Protein AF-A0A6G0VHL1-F1 (afdb_monomer_lite)

InterPro domains:
  IPR008906 HAT, C-terminal dimerisation domain [PF05699] (102-180)
  IPR012337 Ribonuclease H-like superfamily [SSF53098] (103-185)

Sequence (246 aa):
NCDYGLDYNRVLKTLNIEPNAIKTLEFKAFSFIKALLYELDKRLPDNLEFFQKLQLFSPKQCLNQLHPSFIELPFIDQFLNKSMFGTIETQWEKLTTVKFTSYLSEDELSDSLKFWSKLYSFKDSGGTYIFTELSEFVLKLLCLPSSNAIVERVFSILNGVKTRSRNKINLVMLENLLRIRCHFNSLKKCCTSFVPTKSMYTKFNSTIMYKSSETVTSKSNNLACINDDDDYDDLLNVLNEVSFSL

Structure (mmCIF, N/CA/C/O backbone):
data_AF-A0A6G0VHL1-F1
#
_entry.id   AF-A0A6G0VHL1-F1
#
loop_
_atom_site.group_PDB
_atom_site.id
_atom_site.type_symbol
_atom_site.label_atom_id
_atom_site.label_alt_id
_atom_site.label_comp_id
_atom_site.label_asym_id
_atom_site.label_entity_id
_atom_site.label_seq_id
_atom_site.pdbx_PDB_ins_code
_atom_site.Cartn_x
_atom_site.Cartn_y
_atom_site.Cartn_z
_atom_site.occupancy
_atom_site.B_iso_or_equiv
_atom_site.auth_seq_id
_atom_site.auth_comp_id
_atom_site.auth_asym_id
_atom_site.auth_atom_id
_atom_site.pdbx_PDB_model_num
ATOM 1 N N . ASN A 1 1 ? 33.408 14.267 -8.575 1.00 53.06 1 ASN A N 1
ATOM 2 C CA . ASN A 1 1 ? 33.665 12.813 -8.577 1.00 53.06 1 ASN A CA 1
ATOM 3 C C . ASN A 1 1 ? 32.423 12.094 -8.113 1.00 53.06 1 ASN A C 1
ATOM 5 O O . ASN A 1 1 ? 32.015 12.316 -6.982 1.00 53.06 1 ASN A O 1
ATOM 9 N N . CYS A 1 2 ? 31.807 11.307 -8.993 1.00 63.03 2 CYS A N 1
ATOM 10 C CA . CYS A 1 2 ? 30.754 10.374 -8.605 1.00 63.03 2 CYS A CA 1
ATOM 11 C C . CYS A 1 2 ? 31.435 9.099 -8.093 1.00 63.03 2 CYS A C 1
ATOM 13 O O . CYS A 1 2 ? 32.361 8.617 -8.743 1.00 63.03 2 CYS A O 1
ATOM 15 N N . ASP A 1 3 ? 31.036 8.598 -6.926 1.00 73.62 3 ASP A N 1
ATOM 16 C CA . ASP A 1 3 ? 31.520 7.311 -6.427 1.00 73.62 3 ASP A CA 1
ATOM 17 C C . ASP A 1 3 ? 30.636 6.197 -7.001 1.00 73.62 3 ASP A C 1
ATOM 19 O O . ASP A 1 3 ? 29.457 6.092 -6.669 1.00 73.62 3 ASP A O 1
ATOM 23 N N . TYR A 1 4 ? 31.202 5.386 -7.895 1.00 74.31 4 TYR A N 1
ATOM 24 C CA . TYR A 1 4 ? 30.521 4.246 -8.516 1.00 74.31 4 TYR A CA 1
ATOM 25 C C . TYR A 1 4 ? 30.534 2.986 -7.627 1.00 74.31 4 TYR A C 1
ATOM 27 O O . TYR A 1 4 ? 30.003 1.944 -8.016 1.00 74.31 4 TYR A O 1
ATOM 35 N N . GLY A 1 5 ? 31.122 3.068 -6.428 1.00 77.94 5 GLY A N 1
ATOM 36 C CA . GLY A 1 5 ? 31.115 2.017 -5.419 1.00 77.94 5 GLY A CA 1
ATOM 37 C C . GLY A 1 5 ? 32.309 1.060 -5.487 1.00 77.94 5 GLY A C 1
ATOM 38 O O . GLY A 1 5 ? 33.044 0.956 -6.473 1.00 77.94 5 GLY A O 1
ATOM 39 N N . LEU A 1 6 ? 32.512 0.325 -4.393 1.00 74.69 6 LEU A N 1
ATOM 40 C CA . LEU A 1 6 ? 33.659 -0.573 -4.215 1.00 74.69 6 LEU A CA 1
ATOM 41 C C . LEU A 1 6 ? 33.634 -1.773 -5.175 1.00 74.69 6 LEU A C 1
ATOM 43 O O . LEU A 1 6 ? 34.681 -2.175 -5.685 1.00 74.69 6 LEU A O 1
ATOM 47 N N . ASP A 1 7 ? 32.449 -2.318 -5.457 1.00 79.38 7 ASP A N 1
ATOM 48 C CA . ASP A 1 7 ? 32.289 -3.463 -6.358 1.00 79.38 7 ASP A CA 1
ATOM 49 C C . ASP A 1 7 ? 32.602 -3.115 -7.812 1.00 79.38 7 ASP A C 1
ATOM 51 O O . ASP A 1 7 ? 33.298 -3.881 -8.481 1.00 79.38 7 ASP A O 1
ATOM 55 N N . TYR A 1 8 ? 32.174 -1.937 -8.273 1.00 80.44 8 TYR A N 1
ATOM 56 C CA . TYR A 1 8 ? 32.523 -1.419 -9.594 1.00 80.44 8 TYR A CA 1
ATOM 57 C C . TYR A 1 8 ? 34.042 -1.342 -9.751 1.00 80.44 8 TYR A C 1
ATOM 59 O O . TYR A 1 8 ? 34.610 -1.977 -10.637 1.00 80.44 8 TYR A O 1
ATOM 67 N N . ASN A 1 9 ? 34.715 -0.672 -8.810 1.00 78.06 9 ASN A N 1
ATOM 68 C CA . ASN A 1 9 ? 36.169 -0.518 -8.811 1.00 78.06 9 ASN A CA 1
ATOM 69 C C . ASN A 1 9 ? 36.923 -1.862 -8.745 1.00 78.06 9 ASN A C 1
ATOM 71 O O . ASN A 1 9 ? 38.004 -1.998 -9.320 1.00 78.06 9 ASN A O 1
ATOM 75 N N . ARG A 1 10 ? 36.370 -2.871 -8.060 1.00 77.31 10 ARG A N 1
ATOM 76 C CA . ARG A 1 10 ? 36.944 -4.225 -7.980 1.00 77.31 10 ARG A CA 1
ATOM 77 C C . ARG A 1 10 ? 36.846 -4.972 -9.312 1.00 77.31 10 ARG A C 1
ATOM 79 O O . ARG A 1 10 ? 37.833 -5.556 -9.761 1.00 77.31 10 ARG A O 1
ATOM 86 N N . VAL A 1 11 ? 35.682 -4.934 -9.958 1.00 80.00 11 VAL A N 1
ATOM 87 C CA . VAL A 1 11 ? 35.452 -5.583 -11.261 1.00 80.00 11 VAL A CA 1
ATOM 88 C C . VAL A 1 11 ? 36.288 -4.917 -12.356 1.00 80.00 11 VAL A C 1
ATOM 90 O O . VAL A 1 11 ? 36.891 -5.607 -13.176 1.00 80.00 11 VAL A O 1
ATOM 93 N N . LEU A 1 12 ? 36.427 -3.593 -12.306 1.00 76.88 12 LEU A N 1
ATOM 94 C CA . LEU A 1 12 ? 37.220 -2.809 -13.254 1.00 76.88 12 LEU A CA 1
ATOM 95 C C . LEU A 1 12 ? 38.720 -3.115 -13.188 1.00 76.88 12 LEU A C 1
ATOM 97 O O . LEU A 1 12 ? 39.390 -3.124 -14.208 1.00 76.88 12 LEU A O 1
ATOM 101 N N . LYS A 1 13 ? 39.246 -3.439 -11.999 1.00 75.06 13 LYS A N 1
ATOM 102 C CA . LYS A 1 13 ? 40.629 -3.926 -11.835 1.00 75.06 13 LYS A CA 1
ATOM 103 C C . LYS A 1 13 ? 40.836 -5.347 -12.360 1.00 75.06 13 LYS A C 1
ATOM 105 O O . LYS A 1 13 ? 41.967 -5.737 -12.626 1.00 75.06 13 LYS A O 1
ATOM 110 N N . THR A 1 14 ? 39.762 -6.127 -12.457 1.00 79.38 14 THR A N 1
ATOM 111 C CA . THR A 1 14 ? 39.804 -7.527 -12.908 1.00 79.38 14 THR A CA 1
ATOM 112 C C . THR A 1 14 ? 39.669 -7.624 -14.431 1.00 79.38 14 THR A C 1
ATOM 114 O O . THR A 1 14 ? 40.201 -8.544 -15.049 1.00 79.38 14 THR A O 1
ATOM 117 N N . LEU A 1 15 ? 38.972 -6.668 -15.046 1.00 76.56 15 LEU A N 1
ATOM 118 C CA . LEU A 1 15 ? 38.779 -6.579 -16.488 1.00 76.56 15 LEU A CA 1
ATOM 119 C C . LEU A 1 15 ? 39.796 -5.593 -17.076 1.00 76.56 15 LEU A C 1
ATOM 121 O O . LEU A 1 15 ? 39.759 -4.406 -16.780 1.00 76.56 15 LEU A O 1
ATOM 125 N N . ASN A 1 16 ? 40.699 -6.068 -17.934 1.00 70.88 16 ASN A N 1
ATOM 126 C CA . ASN A 1 16 ? 41.724 -5.230 -18.565 1.00 70.88 16 ASN A CA 1
ATOM 127 C C . ASN A 1 16 ? 41.122 -4.401 -19.722 1.00 70.88 16 ASN A C 1
ATOM 129 O O . ASN A 1 16 ? 41.334 -4.704 -20.896 1.00 70.88 16 ASN A O 1
ATOM 133 N N . ILE A 1 17 ? 40.281 -3.421 -19.382 1.00 76.69 17 ILE A N 1
ATOM 134 C CA . ILE A 1 17 ? 39.511 -2.599 -20.327 1.00 76.69 17 ILE A CA 1
ATOM 135 C C . ILE A 1 17 ? 40.307 -1.345 -20.702 1.00 76.69 17 ILE A C 1
ATOM 137 O O . ILE A 1 17 ? 40.991 -0.745 -19.875 1.00 76.69 17 ILE A O 1
ATOM 141 N N . GLU A 1 18 ? 40.188 -0.925 -21.959 1.00 81.00 18 GLU A N 1
ATOM 142 C CA . GLU A 1 18 ? 40.822 0.289 -22.461 1.00 81.00 18 GLU A CA 1
ATOM 143 C C . GLU A 1 18 ? 40.324 1.555 -21.717 1.00 81.00 18 GLU A C 1
ATOM 145 O O . GLU A 1 18 ? 39.113 1.715 -21.512 1.00 81.00 18 GLU A O 1
ATOM 150 N N . PRO A 1 19 ? 41.208 2.511 -21.358 1.00 77.00 19 PRO A N 1
ATOM 151 C CA . PRO A 1 19 ? 40.848 3.693 -20.563 1.00 77.00 19 PRO A CA 1
ATOM 152 C C . PRO A 1 19 ? 39.713 4.545 -21.146 1.00 77.00 19 PRO A C 1
ATOM 154 O O . PRO A 1 19 ? 38.951 5.166 -20.406 1.00 77.00 19 PRO A O 1
ATOM 157 N N . ASN A 1 20 ? 39.584 4.582 -22.474 1.00 78.81 20 ASN A N 1
ATOM 158 C CA . ASN A 1 20 ? 38.542 5.354 -23.148 1.00 78.81 20 ASN A CA 1
ATOM 159 C C . ASN A 1 20 ? 37.155 4.693 -23.029 1.00 78.81 20 ASN A C 1
ATOM 161 O O . ASN A 1 20 ? 36.138 5.365 -22.831 1.00 78.81 20 ASN A O 1
ATOM 165 N N . ALA A 1 21 ? 37.115 3.359 -23.071 1.00 79.56 21 ALA A N 1
ATOM 166 C CA . ALA A 1 21 ? 35.892 2.596 -22.850 1.00 79.56 21 ALA A CA 1
ATOM 167 C C . ALA A 1 21 ? 35.411 2.720 -21.395 1.00 79.56 21 ALA A C 1
ATOM 169 O O . ALA A 1 21 ? 34.208 2.836 -21.164 1.00 79.56 21 ALA A O 1
ATOM 170 N N . ILE A 1 22 ? 36.337 2.791 -20.432 1.00 81.00 22 ILE A N 1
ATOM 171 C CA . ILE A 1 22 ? 36.025 3.035 -19.014 1.00 81.00 22 ILE A CA 1
ATOM 172 C C . ILE A 1 22 ? 35.359 4.402 -18.836 1.00 81.00 22 ILE A C 1
ATOM 174 O O . ILE A 1 22 ? 34.273 4.477 -18.270 1.00 81.00 22 ILE A O 1
ATOM 178 N N . LYS A 1 23 ? 35.938 5.472 -19.393 1.00 82.00 23 LYS A N 1
ATOM 179 C CA . LYS A 1 23 ? 35.334 6.816 -19.329 1.00 82.00 23 LYS A CA 1
ATOM 180 C C . LYS A 1 23 ? 33.947 6.865 -19.968 1.00 82.00 23 LYS A C 1
ATOM 182 O O . LYS A 1 23 ? 33.042 7.496 -19.432 1.00 82.00 23 LYS A O 1
ATOM 187 N N . THR A 1 24 ? 33.768 6.177 -21.094 1.00 84.69 24 THR A N 1
ATOM 188 C CA . THR A 1 24 ? 32.465 6.087 -21.769 1.00 84.69 24 THR A CA 1
ATOM 189 C C . THR A 1 24 ? 31.443 5.338 -20.912 1.00 84.69 24 THR A C 1
ATOM 191 O O . THR A 1 24 ? 30.284 5.746 -20.830 1.00 84.69 24 THR A O 1
ATOM 194 N N . LEU A 1 25 ? 31.858 4.252 -20.254 1.00 84.06 25 LEU A N 1
ATOM 195 C CA . LEU A 1 25 ? 31.016 3.490 -19.335 1.00 84.06 25 LEU A CA 1
ATOM 196 C C . LEU A 1 25 ? 30.618 4.328 -18.115 1.00 84.06 25 LEU A C 1
ATOM 198 O O . LEU A 1 25 ? 29.436 4.384 -17.787 1.00 84.06 25 LEU A O 1
ATOM 202 N N . GLU A 1 26 ? 31.575 5.012 -17.488 1.00 85.94 26 GLU A N 1
ATOM 203 C CA . GLU A 1 26 ? 31.339 5.914 -16.354 1.00 85.94 26 GLU A CA 1
ATOM 204 C C . GLU A 1 26 ? 30.381 7.041 -16.730 1.00 85.94 26 GLU A C 1
ATOM 206 O O . GLU A 1 26 ? 29.420 7.302 -16.011 1.00 85.94 26 GLU A O 1
ATOM 211 N N . PHE A 1 27 ? 30.580 7.656 -17.898 1.00 86.75 27 PHE A N 1
ATOM 212 C CA . PHE A 1 27 ? 29.683 8.690 -18.401 1.00 86.75 27 PHE A CA 1
ATOM 213 C C . PHE A 1 27 ? 28.260 8.164 -18.623 1.00 86.75 27 PHE A C 1
ATOM 21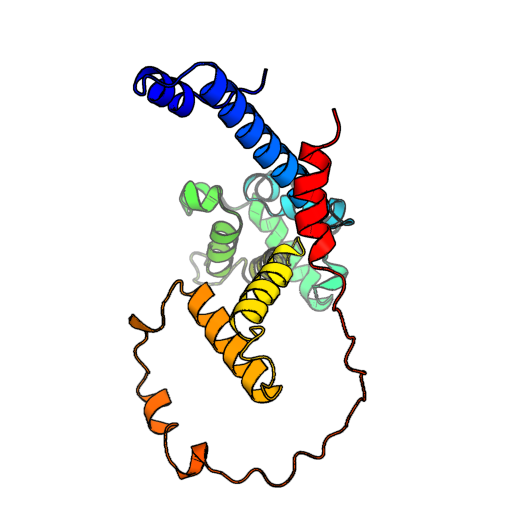5 O O . PHE A 1 27 ? 27.292 8.821 -18.237 1.00 86.75 27 PHE A O 1
ATOM 222 N N . LYS A 1 28 ? 28.109 6.964 -19.198 1.00 87.50 28 LYS A N 1
ATOM 223 C CA . LYS A 1 28 ? 26.795 6.325 -19.376 1.00 87.50 28 LYS A CA 1
ATOM 224 C C . LYS A 1 28 ? 26.141 5.981 -18.040 1.00 87.50 28 LYS A C 1
ATOM 226 O O . LYS A 1 28 ? 24.953 6.242 -17.875 1.00 87.50 28 LYS A O 1
ATOM 231 N N . ALA A 1 29 ? 26.897 5.438 -17.088 1.00 85.88 29 ALA A N 1
ATOM 232 C CA . ALA A 1 29 ? 26.402 5.126 -15.750 1.00 85.88 29 ALA A CA 1
ATOM 233 C C . ALA A 1 29 ? 25.952 6.397 -15.016 1.00 85.88 29 ALA A C 1
ATOM 235 O O . ALA A 1 29 ? 24.856 6.437 -14.463 1.00 85.88 29 ALA A O 1
ATOM 236 N N . PHE A 1 30 ? 26.753 7.461 -15.079 1.00 87.44 30 PHE A N 1
ATOM 237 C CA . PHE A 1 30 ? 26.400 8.761 -14.522 1.00 87.44 30 PHE A CA 1
ATOM 238 C C . PHE A 1 30 ? 25.147 9.346 -15.183 1.00 87.44 30 PHE A C 1
ATOM 240 O O . PHE A 1 30 ? 24.232 9.780 -14.487 1.00 87.44 30 PHE A O 1
ATOM 247 N N . SER A 1 31 ? 25.074 9.311 -16.515 1.00 89.06 31 SER A N 1
ATOM 248 C CA . SER A 1 31 ? 23.913 9.794 -17.273 1.00 89.06 31 SER A CA 1
ATOM 249 C C . SER A 1 31 ? 22.649 9.011 -16.924 1.00 89.06 31 SER A C 1
ATOM 251 O O . SER A 1 31 ? 21.590 9.605 -16.746 1.00 89.06 31 SER A O 1
ATOM 253 N N . PHE A 1 32 ? 22.768 7.694 -16.744 1.00 88.56 32 PHE A N 1
ATOM 254 C CA . PHE A 1 32 ? 21.673 6.844 -16.288 1.00 88.56 32 PHE A CA 1
ATOM 255 C C . PHE A 1 32 ? 21.210 7.211 -14.874 1.00 88.56 32 PHE A C 1
ATOM 257 O O . PHE A 1 32 ? 20.014 7.377 -14.658 1.00 88.56 32 PHE A O 1
ATOM 264 N N . ILE A 1 33 ? 22.132 7.389 -13.921 1.00 88.88 33 ILE A N 1
ATOM 265 C CA . ILE A 1 33 ? 21.794 7.809 -12.549 1.00 88.88 33 ILE A CA 1
ATOM 266 C C . ILE A 1 33 ? 21.121 9.186 -12.566 1.00 88.88 33 ILE A C 1
ATOM 268 O O . ILE A 1 33 ? 20.104 9.380 -11.905 1.00 88.88 33 ILE A O 1
ATOM 272 N N . LYS A 1 34 ? 21.647 10.132 -13.349 1.00 90.69 34 LYS A N 1
ATOM 273 C CA . LYS A 1 34 ? 21.065 11.470 -13.500 1.00 90.69 34 LYS A CA 1
ATOM 274 C C . LYS A 1 34 ? 19.641 11.403 -14.062 1.00 90.69 34 LYS A C 1
ATOM 276 O O . LYS A 1 34 ? 18.749 12.038 -13.505 1.00 90.69 34 LYS A O 1
ATOM 281 N N . ALA A 1 35 ? 19.426 10.622 -15.122 1.00 90.25 35 ALA A N 1
ATOM 282 C CA . ALA A 1 35 ? 18.102 10.411 -15.699 1.00 90.25 35 ALA A CA 1
ATOM 283 C C . ALA A 1 35 ? 17.153 9.765 -14.681 1.00 90.25 35 ALA A C 1
ATOM 285 O O . ALA A 1 35 ? 16.042 10.244 -14.502 1.00 90.25 35 ALA A O 1
ATOM 286 N N . LEU A 1 36 ? 17.614 8.745 -13.950 1.00 87.12 36 LEU A N 1
ATOM 287 C CA . LEU A 1 36 ? 16.843 8.090 -12.894 1.00 87.12 36 LEU A CA 1
ATOM 288 C C . LEU A 1 36 ? 16.417 9.073 -11.797 1.00 87.12 36 LEU A C 1
ATOM 290 O O . LEU A 1 36 ? 15.271 9.019 -11.364 1.00 87.12 36 LEU A O 1
ATOM 294 N N . LEU A 1 37 ? 17.300 9.974 -11.359 1.00 88.56 37 LEU A N 1
ATOM 295 C CA . LEU A 1 37 ? 16.963 10.981 -10.348 1.00 88.56 37 LEU A CA 1
ATOM 296 C C . LEU A 1 37 ? 15.908 11.971 -10.853 1.00 88.56 37 LEU A C 1
ATOM 298 O O . LEU A 1 37 ? 14.956 12.249 -10.132 1.00 88.56 37 LEU A O 1
ATOM 302 N N . TYR A 1 38 ? 16.044 12.452 -12.090 1.00 89.19 38 TYR A N 1
ATOM 303 C CA . TYR A 1 38 ? 15.065 13.352 -12.710 1.00 89.19 38 TYR A CA 1
ATOM 304 C C . TYR A 1 38 ? 13.689 12.690 -12.858 1.00 89.19 38 TYR A C 1
ATOM 306 O O . TYR A 1 38 ? 12.650 13.254 -12.530 1.00 89.19 38 TYR A O 1
ATOM 314 N N . GLU A 1 39 ? 13.695 11.441 -13.305 1.00 85.19 39 GLU A N 1
ATOM 315 C CA . GLU A 1 39 ? 12.509 10.618 -13.473 1.00 85.19 39 GLU A CA 1
ATOM 316 C C . GLU A 1 39 ? 11.843 10.268 -12.127 1.00 85.19 39 GLU A C 1
ATOM 318 O O . GLU A 1 39 ? 10.615 10.176 -12.047 1.00 85.19 39 GLU A O 1
ATOM 323 N N . LEU A 1 40 ? 12.618 10.087 -11.054 1.00 84.06 40 LEU A N 1
ATOM 324 C CA . LEU A 1 40 ? 12.076 9.936 -9.702 1.00 84.06 40 LEU A CA 1
ATOM 325 C C . LEU A 1 40 ? 11.426 11.229 -9.213 1.00 84.06 40 LEU A C 1
ATOM 327 O O . LEU A 1 40 ? 10.308 11.167 -8.707 1.00 84.06 40 LEU A O 1
ATOM 331 N N . ASP A 1 41 ? 12.090 12.368 -9.402 1.00 84.00 41 ASP A N 1
ATOM 332 C CA . ASP A 1 41 ? 11.584 13.686 -9.013 1.00 84.00 41 ASP A CA 1
ATOM 333 C C . ASP A 1 41 ? 10.246 13.994 -9.701 1.00 84.00 41 ASP A C 1
ATOM 335 O O . ASP A 1 41 ? 9.253 14.274 -9.035 1.00 84.00 41 ASP A O 1
ATOM 339 N N . LYS A 1 42 ? 10.157 13.761 -11.018 1.00 83.44 42 LYS A N 1
ATOM 340 C CA . LYS A 1 42 ? 8.917 13.913 -11.801 1.00 83.44 42 LYS A CA 1
ATOM 341 C C . LYS A 1 42 ? 7.759 13.030 -11.313 1.00 83.44 42 LYS A C 1
ATOM 343 O O . LYS A 1 42 ? 6.594 13.353 -11.540 1.00 83.44 42 LYS A O 1
ATOM 348 N N . ARG A 1 43 ? 8.055 11.877 -10.703 1.00 80.75 43 ARG A N 1
ATOM 349 C CA . ARG A 1 43 ? 7.040 10.931 -10.202 1.00 80.75 43 ARG A CA 1
ATOM 350 C C . ARG A 1 43 ? 6.617 11.209 -8.767 1.00 80.75 43 ARG A C 1
ATOM 352 O O . ARG A 1 43 ? 5.614 10.625 -8.336 1.00 80.75 43 ARG A O 1
ATOM 359 N N . LEU A 1 44 ? 7.365 12.029 -8.029 1.00 78.69 44 LEU A N 1
ATOM 360 C CA . LEU A 1 44 ? 6.935 12.481 -6.716 1.00 78.69 44 LEU A CA 1
ATOM 361 C C . LEU A 1 44 ? 5.714 13.389 -6.889 1.00 78.69 44 LEU A C 1
ATOM 363 O O . LEU A 1 44 ? 5.648 14.171 -7.833 1.00 78.69 44 LEU A O 1
ATOM 367 N N . PRO A 1 45 ? 4.706 13.255 -6.025 1.00 72.81 45 PRO A N 1
ATOM 368 C CA . PRO A 1 45 ? 3.496 14.024 -6.174 1.00 72.81 45 PRO A CA 1
ATOM 369 C C . PRO A 1 45 ? 3.709 15.416 -5.561 1.00 72.81 45 PRO A C 1
ATOM 371 O O . PRO A 1 45 ? 4.396 15.557 -4.546 1.00 72.81 45 PRO A O 1
ATOM 374 N N . ASP A 1 46 ? 3.073 16.439 -6.133 1.00 72.56 46 ASP A N 1
ATOM 375 C CA . ASP A 1 46 ? 3.199 17.832 -5.666 1.00 72.56 46 ASP A CA 1
ATOM 376 C C . ASP A 1 46 ? 2.795 18.003 -4.189 1.00 72.56 46 ASP A C 1
ATOM 378 O O . ASP A 1 46 ? 3.261 18.895 -3.486 1.00 72.56 46 ASP A O 1
ATOM 382 N N . ASN A 1 47 ? 1.944 17.109 -3.681 1.00 75.00 47 ASN A N 1
ATOM 383 C CA . ASN A 1 47 ? 1.462 17.084 -2.303 1.00 75.00 47 ASN A CA 1
ATOM 384 C C . ASN A 1 47 ? 2.368 16.267 -1.358 1.00 75.00 47 ASN A C 1
ATOM 386 O O . ASN A 1 47 ? 1.878 15.662 -0.399 1.00 75.00 47 ASN A O 1
ATOM 390 N N . LEU A 1 48 ? 3.684 16.256 -1.595 1.00 76.56 48 LEU A N 1
ATOM 391 C CA . LEU A 1 48 ? 4.664 15.515 -0.792 1.00 76.56 48 LEU A CA 1
ATOM 392 C C . LEU A 1 48 ? 4.568 15.828 0.710 1.00 76.56 48 LEU A C 1
ATOM 394 O O . LEU A 1 48 ? 4.683 14.919 1.531 1.00 76.56 48 LEU A O 1
ATOM 398 N N . GLU A 1 49 ? 4.281 17.080 1.074 1.00 78.88 49 GLU A N 1
ATOM 399 C CA . GLU A 1 49 ? 4.077 17.503 2.469 1.00 78.88 49 GLU A CA 1
ATOM 400 C C . GLU A 1 49 ? 2.985 16.688 3.179 1.00 78.88 49 GLU A C 1
ATOM 402 O O . GLU A 1 49 ? 3.091 16.379 4.365 1.00 78.88 49 GLU A O 1
ATOM 407 N N . PHE A 1 50 ? 1.938 16.279 2.459 1.00 75.69 50 PHE A N 1
ATOM 408 C CA . PHE A 1 50 ? 0.874 15.452 3.020 1.00 75.69 50 PHE A CA 1
ATOM 409 C C . PHE A 1 50 ? 1.337 14.014 3.267 1.00 75.69 50 PHE A C 1
ATOM 411 O O . PHE A 1 50 ? 0.972 13.419 4.282 1.00 75.69 50 PHE A O 1
ATOM 418 N N . PHE A 1 51 ? 2.171 13.464 2.382 1.00 77.75 51 PHE A N 1
ATOM 419 C CA . PHE A 1 51 ? 2.756 12.133 2.563 1.00 77.75 51 PHE A CA 1
ATOM 420 C C . PHE A 1 51 ? 3.822 12.115 3.659 1.00 77.75 51 PHE A C 1
ATOM 422 O O . PHE A 1 51 ? 3.931 11.123 4.376 1.00 77.75 51 PHE A O 1
ATOM 429 N N . GLN A 1 52 ? 4.552 13.214 3.859 1.00 83.19 52 GLN A N 1
ATOM 430 C CA . GLN A 1 52 ? 5.483 13.351 4.982 1.00 83.19 52 GLN A CA 1
ATOM 431 C C . GLN A 1 52 ? 4.767 13.222 6.331 1.00 83.19 52 GLN A C 1
ATOM 433 O O . GLN A 1 52 ? 5.301 12.598 7.245 1.00 83.19 52 GLN A O 1
ATOM 438 N N . LYS A 1 53 ? 3.519 13.694 6.445 1.00 84.69 53 LYS A N 1
ATOM 439 C CA . LYS A 1 53 ? 2.718 13.501 7.666 1.00 84.69 53 LYS A CA 1
ATOM 440 C C . LYS A 1 53 ? 2.417 12.029 7.962 1.00 84.69 53 LYS A C 1
ATOM 442 O O . LYS A 1 53 ? 2.221 11.687 9.123 1.00 84.69 53 LYS A O 1
ATOM 447 N N . LEU A 1 54 ? 2.434 11.132 6.969 1.00 85.94 54 LEU A N 1
ATOM 448 C CA . LEU A 1 54 ? 2.285 9.691 7.223 1.00 85.94 54 LEU A CA 1
ATOM 449 C C . LEU A 1 54 ? 3.464 9.109 8.013 1.00 85.94 54 LEU A C 1
ATOM 451 O O . LEU A 1 54 ? 3.321 8.042 8.609 1.00 85.94 54 LEU A O 1
ATOM 455 N N . GLN A 1 55 ? 4.604 9.807 8.074 1.00 86.81 55 GLN A N 1
ATOM 456 C CA . GLN A 1 55 ? 5.735 9.403 8.906 1.00 86.81 55 GLN A CA 1
ATOM 457 C C . GLN A 1 55 ? 5.349 9.297 10.389 1.00 86.81 55 GLN A C 1
ATOM 459 O O . GLN A 1 55 ? 5.929 8.467 11.094 1.00 86.81 55 GLN A O 1
ATOM 464 N N . LEU A 1 56 ? 4.324 10.039 10.832 1.00 86.75 56 LEU A N 1
ATOM 465 C CA . LEU A 1 56 ? 3.787 9.986 12.198 1.00 86.75 56 LEU A CA 1
ATOM 466 C C . LEU A 1 56 ? 3.313 8.582 12.588 1.00 86.75 56 LEU A C 1
ATOM 468 O O . LEU A 1 56 ? 3.382 8.205 13.756 1.00 86.75 56 LEU A O 1
ATOM 472 N N . PHE A 1 57 ? 2.895 7.781 11.607 1.00 88.69 57 PHE A N 1
ATOM 473 C CA . PHE A 1 57 ? 2.494 6.391 11.806 1.00 88.69 57 PHE A CA 1
ATOM 474 C C . PHE A 1 57 ? 3.664 5.403 11.774 1.00 88.69 57 PHE A C 1
ATOM 476 O O . PHE A 1 57 ? 3.452 4.197 11.891 1.00 88.69 57 PHE A O 1
ATOM 483 N N . SER A 1 58 ? 4.901 5.867 11.601 1.00 88.44 58 SER A N 1
ATOM 484 C CA . SER A 1 58 ? 6.058 4.987 11.733 1.00 88.44 58 SER A CA 1
ATOM 485 C C . SER A 1 58 ? 6.204 4.531 13.192 1.00 88.44 58 SER A C 1
ATOM 487 O O . SER A 1 58 ? 6.040 5.359 14.093 1.00 88.44 58 SER A O 1
ATOM 489 N N . PRO A 1 59 ? 6.584 3.264 13.457 1.00 87.69 59 PRO A N 1
ATOM 490 C CA . PRO A 1 59 ? 6.732 2.747 14.822 1.00 87.69 59 PRO A CA 1
ATOM 491 C C . PRO A 1 59 ? 7.621 3.625 15.713 1.00 87.69 59 PRO A C 1
ATOM 493 O O . PRO A 1 59 ? 7.372 3.779 16.902 1.00 87.69 59 PRO A O 1
ATOM 496 N N . LYS A 1 60 ? 8.644 4.261 15.129 1.00 86.00 60 LYS A N 1
ATOM 497 C CA . LYS A 1 60 ? 9.555 5.168 15.840 1.00 86.00 60 LYS A CA 1
ATOM 498 C C . LYS A 1 60 ? 8.875 6.448 16.330 1.00 86.00 60 LYS A C 1
ATOM 500 O O . LYS A 1 60 ? 9.261 6.963 17.373 1.00 86.00 60 LYS A O 1
ATOM 505 N N . GLN A 1 61 ? 7.918 6.981 15.571 1.00 86.12 61 GLN A N 1
ATOM 506 C CA . GLN A 1 61 ? 7.224 8.223 15.912 1.00 86.12 61 GLN A CA 1
ATOM 507 C C . GLN A 1 61 ? 5.971 7.957 16.750 1.00 86.12 61 GLN A C 1
ATOM 509 O O . GLN A 1 61 ? 5.779 8.632 17.756 1.00 86.12 61 GLN A O 1
ATOM 514 N N . CYS A 1 62 ? 5.170 6.942 16.411 1.00 85.50 62 CYS A N 1
ATOM 515 C CA . CYS A 1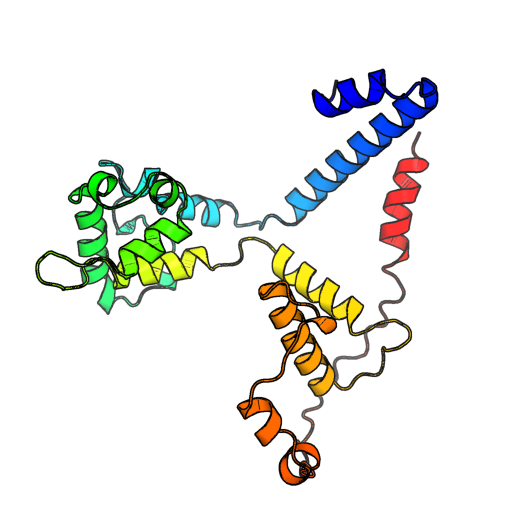 62 ? 3.922 6.661 17.126 1.00 85.50 62 CYS A CA 1
ATOM 516 C C . CYS A 1 62 ? 4.128 6.054 18.522 1.00 85.50 62 CYS A C 1
ATOM 518 O O . CYS A 1 62 ? 3.250 6.178 19.367 1.00 85.50 62 CYS A O 1
ATOM 520 N N . LEU A 1 63 ? 5.269 5.398 18.775 1.00 85.69 63 LEU A N 1
ATOM 521 C CA . LEU A 1 63 ? 5.617 4.862 20.099 1.00 85.69 63 LEU A CA 1
ATOM 522 C C . LEU A 1 63 ? 6.393 5.860 20.969 1.00 85.69 63 LEU A C 1
ATOM 524 O O . LEU A 1 63 ? 6.758 5.537 22.101 1.00 85.69 63 LEU A O 1
ATOM 528 N N . ASN A 1 64 ? 6.683 7.057 20.453 1.00 83.69 64 ASN A N 1
ATOM 529 C CA . ASN A 1 64 ? 7.352 8.091 21.227 1.00 83.69 64 ASN A CA 1
ATOM 530 C C . ASN A 1 64 ? 6.390 8.660 22.283 1.00 83.69 64 ASN A C 1
ATOM 532 O O . ASN A 1 64 ? 5.217 8.883 22.012 1.00 83.69 64 ASN A O 1
ATOM 536 N N . GLN A 1 65 ? 6.889 8.953 23.483 1.00 74.94 65 GLN A N 1
ATOM 537 C CA . GLN A 1 65 ? 6.087 9.575 24.544 1.00 74.94 65 GLN A CA 1
ATOM 538 C C . GLN A 1 65 ? 5.637 10.999 24.187 1.00 74.94 65 GLN A C 1
ATOM 540 O O . GLN A 1 65 ? 4.667 11.493 24.746 1.00 74.94 65 GLN A O 1
ATOM 545 N N . LEU A 1 66 ? 6.336 11.647 23.252 1.00 76.06 66 LEU A N 1
ATOM 546 C CA . LEU A 1 66 ? 5.985 12.956 22.695 1.00 76.06 66 LEU A CA 1
ATOM 547 C C . LEU A 1 66 ? 5.286 12.829 21.331 1.00 76.06 66 LEU A C 1
ATOM 549 O O . LEU A 1 66 ? 5.448 13.701 20.477 1.00 76.06 66 LEU A O 1
ATOM 553 N N . HIS A 1 67 ? 4.592 11.714 21.072 1.00 81.31 67 HIS A N 1
ATOM 554 C CA . HIS A 1 67 ? 3.828 11.557 19.835 1.00 81.31 67 HIS A CA 1
ATOM 555 C C . HIS A 1 67 ? 2.715 12.622 19.738 1.00 81.31 67 HIS A C 1
ATOM 557 O O . HIS A 1 67 ? 2.230 13.096 20.768 1.00 81.31 67 HIS A O 1
ATOM 563 N N . PRO A 1 68 ? 2.346 13.046 18.516 1.00 82.62 68 PRO A N 1
ATOM 564 C CA . PRO A 1 68 ? 1.342 14.085 18.317 1.00 82.62 68 PRO A CA 1
ATOM 565 C C . PRO A 1 68 ? -0.016 13.683 18.891 1.00 82.62 68 PRO A C 1
ATOM 567 O O . PRO A 1 68 ? -0.368 12.499 18.935 1.00 82.62 68 PRO A O 1
ATOM 570 N N . SER A 1 69 ? -0.792 14.695 19.280 1.00 85.00 69 SER A N 1
ATOM 571 C CA . SER A 1 69 ? -2.166 14.485 19.746 1.00 85.00 69 SER A CA 1
ATOM 572 C C . SER A 1 69 ? -3.036 13.940 18.614 1.00 85.00 69 SER A C 1
ATOM 574 O O . SER A 1 69 ? -2.777 14.220 17.442 1.00 85.00 69 SER A O 1
ATOM 576 N N . PHE A 1 70 ? -4.116 13.228 18.950 1.00 85.00 70 PHE A N 1
ATOM 577 C CA . PHE A 1 70 ? -5.029 12.666 17.949 1.00 85.00 70 PHE A CA 1
ATOM 578 C C . PHE A 1 70 ? -5.461 13.702 16.898 1.00 85.00 70 PHE A C 1
ATOM 580 O O . PHE A 1 70 ? -5.377 13.421 15.714 1.00 85.00 70 PHE A O 1
ATOM 587 N N . ILE A 1 71 ? -5.806 14.930 17.297 1.00 84.25 71 ILE A N 1
ATOM 588 C CA . ILE A 1 71 ? -6.258 16.014 16.396 1.00 84.25 71 ILE A CA 1
ATOM 589 C C . ILE A 1 71 ? -5.218 16.378 15.316 1.00 84.25 71 ILE A C 1
ATOM 591 O O . ILE A 1 71 ? -5.573 16.852 14.239 1.00 84.25 71 ILE A O 1
ATOM 595 N N . GLU A 1 72 ? -3.936 16.157 15.590 1.00 84.44 72 GLU A N 1
ATOM 596 C CA . GLU A 1 72 ? -2.836 16.485 14.681 1.00 84.44 72 GLU A CA 1
ATOM 597 C C . GLU A 1 72 ? -2.557 15.366 13.668 1.00 84.44 72 GLU A C 1
ATOM 599 O O . GLU A 1 72 ? -1.749 15.552 12.750 1.00 84.44 72 GLU A O 1
ATOM 604 N N . LEU A 1 73 ? -3.214 14.206 13.801 1.00 85.88 73 LEU A N 1
ATOM 605 C CA . LEU A 1 73 ? -3.026 13.114 12.857 1.00 85.88 73 LEU A CA 1
ATOM 606 C C . LEU A 1 73 ? -3.575 13.492 11.480 1.00 85.88 73 LEU A C 1
ATOM 608 O O . LEU A 1 73 ? -4.655 14.077 11.342 1.00 85.88 73 LEU A O 1
ATOM 612 N N . PRO A 1 74 ? -2.850 13.129 10.415 1.00 85.12 74 PRO A N 1
ATOM 613 C CA . PRO A 1 74 ? -3.265 13.480 9.079 1.00 85.12 74 PRO A CA 1
ATOM 614 C C . PRO A 1 74 ? -4.493 12.658 8.687 1.00 85.12 74 PRO A C 1
ATOM 616 O O . PRO A 1 74 ? -4.645 11.499 9.071 1.00 85.12 74 PRO A O 1
ATOM 619 N N . PHE A 1 75 ? -5.334 13.253 7.846 1.00 84.06 75 PHE A N 1
ATOM 620 C CA . PHE A 1 75 ? -6.415 12.563 7.148 1.00 84.06 75 PHE A CA 1
ATOM 621 C C . PHE A 1 75 ? -7.594 12.067 8.004 1.00 84.06 75 PHE A C 1
ATOM 623 O O . PHE A 1 75 ? -8.436 11.320 7.495 1.00 84.06 75 PHE A O 1
ATOM 630 N N . ILE A 1 76 ? -7.696 12.497 9.269 1.00 85.69 76 ILE A N 1
ATOM 631 C CA . ILE A 1 76 ? -8.803 12.113 10.158 1.00 85.69 76 ILE A CA 1
ATOM 632 C C . ILE A 1 76 ? -10.152 12.483 9.541 1.00 85.69 76 ILE A C 1
ATOM 634 O O . ILE A 1 76 ? -10.986 11.609 9.330 1.00 85.69 76 ILE A O 1
ATOM 638 N N . ASP A 1 77 ? -10.361 13.749 9.185 1.00 84.75 77 ASP A N 1
ATOM 639 C CA . ASP A 1 77 ? -11.666 14.205 8.693 1.00 84.75 77 ASP A CA 1
ATOM 640 C C . ASP A 1 77 ? -12.054 13.602 7.334 1.00 84.75 77 ASP A C 1
ATOM 642 O O . ASP A 1 77 ? -13.236 13.559 6.993 1.00 84.75 77 ASP A O 1
ATOM 646 N N . GLN A 1 78 ? -11.074 13.152 6.541 1.00 85.25 78 GLN A N 1
ATOM 647 C CA . GLN A 1 78 ? -11.307 12.615 5.198 1.00 85.25 78 GLN A CA 1
ATOM 648 C C . GLN A 1 78 ? -11.568 11.104 5.193 1.00 85.25 78 GLN A C 1
ATOM 650 O O . GLN A 1 78 ? -12.347 10.631 4.366 1.00 85.25 78 GLN A O 1
ATOM 655 N N . PHE A 1 79 ? -10.916 10.341 6.077 1.00 84.06 79 PHE A N 1
ATOM 656 C CA . PHE A 1 79 ? -10.969 8.872 6.056 1.00 84.06 79 PHE A CA 1
ATOM 657 C C . PHE A 1 79 ? -11.642 8.254 7.286 1.00 84.06 79 PHE A C 1
ATOM 659 O O . PHE A 1 79 ? -11.898 7.046 7.278 1.00 84.06 79 PHE A O 1
ATOM 666 N N . LEU A 1 80 ? -11.964 9.045 8.315 1.00 86.19 80 LEU A N 1
ATOM 667 C CA . LEU A 1 80 ? -12.684 8.576 9.497 1.00 86.19 80 LEU A CA 1
ATOM 668 C C . LEU A 1 80 ? -14.095 9.140 9.581 1.00 86.19 80 LEU A C 1
ATOM 670 O O . LEU A 1 80 ? -14.363 10.311 9.324 1.00 86.19 80 LEU A O 1
ATOM 674 N N . ASN A 1 81 ? -15.011 8.284 10.025 1.00 86.31 81 ASN A N 1
ATOM 675 C CA . ASN A 1 81 ? -16.331 8.723 10.439 1.00 86.31 81 ASN A CA 1
ATOM 676 C C . ASN A 1 81 ? -16.232 9.354 11.834 1.00 86.31 81 ASN A C 1
ATOM 678 O O . ASN A 1 81 ? -15.646 8.761 12.741 1.00 86.31 81 ASN A O 1
ATOM 682 N N . LYS A 1 82 ? -16.862 10.519 12.023 1.00 85.56 82 LYS A N 1
ATOM 683 C CA . LYS A 1 82 ? -16.882 11.263 13.294 1.00 85.56 82 LYS A CA 1
ATOM 684 C C . LYS A 1 82 ? -17.344 10.419 14.483 1.00 85.56 82 LYS A C 1
ATOM 686 O O . LYS A 1 82 ? -16.882 10.633 15.598 1.00 85.56 82 LYS A O 1
ATOM 691 N N . SER A 1 83 ? -18.203 9.423 14.258 1.00 87.00 83 SER A N 1
ATOM 692 C CA . SER A 1 83 ? -18.647 8.499 15.310 1.00 87.00 83 SER A CA 1
ATOM 693 C C . SER A 1 83 ? -17.524 7.635 15.899 1.00 87.00 83 SER A C 1
ATOM 695 O O . SER A 1 83 ? -17.674 7.129 17.005 1.00 87.00 83 SER A O 1
ATOM 697 N N . MET A 1 84 ? -16.420 7.437 15.173 1.00 87.25 84 MET A N 1
ATOM 698 C CA . MET A 1 84 ? -15.303 6.579 15.585 1.00 87.25 84 MET A CA 1
ATOM 699 C C . MET A 1 84 ? -14.164 7.345 16.263 1.00 87.25 84 MET A C 1
ATOM 701 O O . MET A 1 84 ? -13.228 6.711 16.746 1.00 87.25 84 MET A O 1
ATOM 705 N N . PHE A 1 85 ? -14.228 8.681 16.316 1.00 88.38 85 PHE A N 1
ATOM 706 C CA . PHE A 1 85 ? -13.124 9.512 16.808 1.00 88.38 85 PHE A CA 1
ATOM 707 C C . PHE A 1 85 ? -12.743 9.147 18.241 1.00 88.38 85 PHE A C 1
ATOM 709 O O . PHE A 1 85 ? -11.583 8.847 18.487 1.00 88.38 85 PHE A O 1
ATOM 716 N N . GLY A 1 86 ? -13.719 9.048 19.150 1.00 88.88 86 GLY A N 1
ATOM 717 C CA . GLY A 1 86 ? -13.443 8.688 20.544 1.00 88.88 86 GLY A CA 1
ATOM 718 C C . GLY A 1 86 ? -12.791 7.309 20.687 1.00 88.88 86 GLY A C 1
ATOM 719 O O . GLY A 1 86 ? -11.841 7.145 21.445 1.00 88.88 86 GLY A O 1
ATOM 720 N N . THR A 1 87 ? -13.239 6.311 19.918 1.00 90.62 87 THR A N 1
ATOM 721 C CA . THR A 1 87 ? -12.626 4.975 19.952 1.00 90.62 87 THR A CA 1
ATOM 722 C C . THR A 1 87 ? -11.179 5.029 19.472 1.00 90.62 87 THR A C 1
ATOM 724 O O . THR A 1 87 ? -10.294 4.524 20.157 1.00 90.62 87 THR A O 1
ATOM 727 N N . ILE A 1 88 ? -10.913 5.672 18.336 1.00 90.94 88 ILE A N 1
ATOM 728 C CA . ILE A 1 88 ? -9.570 5.713 17.746 1.00 90.94 88 ILE A CA 1
ATOM 729 C C . ILE A 1 88 ? -8.618 6.565 18.587 1.00 90.94 88 ILE A C 1
ATOM 731 O O . ILE A 1 88 ? -7.484 6.151 18.799 1.00 90.94 88 ILE A O 1
ATOM 735 N N . GLU A 1 89 ? -9.079 7.690 19.128 1.00 91.81 89 GLU A N 1
ATOM 736 C CA . GLU A 1 89 ? -8.319 8.523 20.062 1.00 91.81 89 GLU A CA 1
ATOM 737 C C . GLU A 1 89 ? -7.896 7.713 21.293 1.00 91.81 89 GLU A C 1
ATOM 739 O O . GLU A 1 89 ? -6.713 7.647 21.616 1.00 91.81 89 GLU A O 1
ATOM 744 N N . THR A 1 90 ? -8.819 6.970 21.919 1.00 91.12 90 THR A N 1
ATOM 745 C CA . THR A 1 90 ? -8.448 6.116 23.062 1.00 91.12 90 THR A CA 1
ATOM 746 C C . THR A 1 90 ? -7.451 5.018 22.691 1.00 91.12 90 THR A C 1
ATOM 748 O O . THR A 1 90 ? -6.637 4.628 23.527 1.00 91.12 90 THR A O 1
ATOM 751 N N . GLN A 1 91 ? -7.501 4.494 21.462 1.00 92.12 91 GLN A N 1
ATOM 752 C CA . GLN A 1 91 ? -6.528 3.512 20.977 1.00 92.12 91 GLN A CA 1
ATOM 753 C C . GLN A 1 91 ? -5.169 4.151 20.696 1.00 92.12 91 GLN A C 1
ATOM 755 O O . GLN A 1 91 ? -4.149 3.539 21.004 1.00 92.12 91 GLN A O 1
ATOM 760 N N . TRP A 1 92 ? -5.158 5.367 20.150 1.00 91.00 92 TRP A N 1
ATOM 761 C CA . TRP A 1 92 ? -3.950 6.133 19.865 1.00 91.00 92 TRP A CA 1
ATOM 762 C C . TRP A 1 92 ? -3.173 6.418 21.148 1.00 91.00 92 TRP A C 1
ATOM 764 O O . TRP A 1 92 ? -2.008 6.039 21.251 1.00 91.00 92 TRP A O 1
ATOM 774 N N . GLU A 1 93 ? -3.842 6.951 22.169 1.00 89.81 93 GLU A N 1
ATOM 775 C CA . GLU A 1 93 ? -3.225 7.237 23.471 1.00 89.81 93 GLU A CA 1
ATOM 776 C C . GLU A 1 93 ? -2.720 5.960 24.169 1.00 89.81 93 GLU A C 1
ATOM 778 O O . GLU A 1 93 ? -1.670 5.946 24.813 1.00 89.81 93 GLU A O 1
ATOM 783 N N . LYS A 1 94 ? -3.418 4.828 23.997 1.00 89.00 94 LYS A N 1
ATOM 784 C CA . LYS A 1 94 ? -2.991 3.535 24.561 1.00 89.00 94 LYS A CA 1
ATOM 785 C C . LYS A 1 94 ? -1.689 2.999 23.962 1.00 89.00 94 LYS A C 1
ATOM 787 O O . LYS A 1 94 ? -1.053 2.165 24.612 1.00 89.00 94 LYS A O 1
ATOM 792 N N . LEU A 1 95 ? -1.270 3.444 22.774 1.00 88.00 95 LEU A N 1
ATOM 793 C CA . LEU A 1 95 ? -0.029 2.967 22.149 1.00 88.00 95 LEU A CA 1
ATOM 794 C C . LEU A 1 95 ? 1.194 3.215 23.034 1.00 88.00 95 LEU A C 1
ATOM 796 O O . LEU A 1 95 ? 2.030 2.328 23.187 1.00 88.00 95 LEU A O 1
ATOM 800 N N . THR A 1 96 ? 1.282 4.381 23.671 1.00 83.62 96 THR A N 1
ATOM 801 C CA . THR A 1 96 ? 2.438 4.748 24.509 1.00 83.62 96 THR A CA 1
ATOM 802 C C . THR A 1 96 ? 2.497 3.959 25.818 1.00 83.62 96 THR A C 1
ATOM 804 O O . THR A 1 96 ? 3.556 3.837 26.434 1.00 83.62 96 THR A O 1
ATOM 807 N N . THR A 1 97 ? 1.372 3.374 26.236 1.00 83.62 97 THR A N 1
ATOM 808 C CA . THR A 1 97 ? 1.271 2.596 27.478 1.00 83.62 97 THR A CA 1
ATOM 809 C C . THR A 1 97 ? 1.796 1.166 27.304 1.00 83.62 97 THR A C 1
ATOM 811 O O . THR A 1 97 ? 2.264 0.546 28.264 1.00 83.62 97 THR A O 1
ATOM 814 N N . VAL A 1 98 ? 1.741 0.616 26.086 1.00 83.19 98 VAL A N 1
ATOM 815 C CA . VAL A 1 98 ? 2.095 -0.783 25.812 1.00 83.19 98 VAL A CA 1
ATOM 816 C C . VAL A 1 98 ? 3.567 -0.917 25.416 1.00 83.19 98 VAL A C 1
ATOM 818 O O . VAL A 1 98 ? 4.056 -0.288 24.483 1.00 83.19 98 VAL A O 1
ATOM 821 N N . LYS A 1 99 ? 4.293 -1.818 26.089 1.00 82.25 99 LYS A N 1
ATOM 822 C CA . LYS A 1 99 ? 5.693 -2.137 25.759 1.00 82.25 99 LYS A CA 1
ATOM 823 C C . LYS A 1 99 ? 5.788 -3.148 24.613 1.00 82.25 99 LYS A C 1
ATOM 825 O O . LYS A 1 99 ? 6.023 -4.338 24.835 1.00 82.25 99 LYS A O 1
ATOM 830 N N . PHE A 1 100 ? 5.646 -2.669 23.379 1.00 83.31 100 PHE A N 1
ATOM 831 C CA . PHE A 1 100 ? 5.675 -3.506 22.171 1.00 83.31 100 PHE A CA 1
ATOM 832 C C . PHE A 1 100 ? 6.993 -4.255 21.931 1.00 83.31 100 PHE A C 1
ATOM 834 O O . PHE A 1 100 ? 6.975 -5.302 21.293 1.00 83.31 100 PHE A O 1
ATOM 841 N N . THR A 1 101 ? 8.113 -3.797 22.499 1.00 78.00 101 THR A N 1
ATOM 842 C CA . THR A 1 101 ? 9.421 -4.479 22.414 1.00 78.00 101 THR A CA 1
ATOM 843 C C . THR A 1 101 ? 9.425 -5.891 23.000 1.00 78.00 101 THR A C 1
ATOM 845 O O . THR A 1 101 ? 10.302 -6.681 22.677 1.00 78.00 101 THR A O 1
ATOM 848 N N . SER A 1 102 ? 8.454 -6.217 23.856 1.00 80.31 102 SER A N 1
ATOM 849 C CA . SER A 1 102 ? 8.296 -7.561 24.425 1.00 80.31 102 SER A CA 1
ATOM 850 C C . SER A 1 102 ? 7.402 -8.491 23.596 1.00 80.31 102 SER A C 1
ATOM 852 O O . SER A 1 102 ? 7.436 -9.701 23.801 1.00 80.31 102 SER A O 1
ATOM 854 N N . TYR A 1 103 ? 6.626 -7.945 22.654 1.00 80.94 103 TYR A N 1
ATOM 855 C CA . TYR A 1 103 ? 5.632 -8.688 21.869 1.00 80.94 103 TYR A CA 1
ATOM 856 C C . TYR A 1 103 ? 5.965 -8.768 20.377 1.00 80.94 103 TYR A C 1
ATOM 858 O O . TYR A 1 103 ? 5.450 -9.649 19.691 1.00 80.94 103 TYR A O 1
ATOM 866 N N . LEU A 1 104 ? 6.784 -7.845 19.870 1.00 85.19 104 LEU A N 1
ATOM 867 C CA . LEU A 1 104 ? 7.125 -7.717 18.457 1.00 85.19 104 LEU A CA 1
ATOM 868 C C . LEU A 1 104 ? 8.626 -7.904 18.239 1.00 85.19 104 LEU A C 1
ATOM 870 O O . LEU A 1 104 ? 9.448 -7.516 19.070 1.00 85.19 104 LEU A O 1
ATOM 874 N N . SER A 1 105 ? 8.971 -8.475 17.091 1.00 85.19 105 SER A N 1
ATOM 875 C CA . SER A 1 105 ? 10.356 -8.642 16.642 1.00 85.19 105 SER A CA 1
ATOM 876 C C . SER A 1 105 ? 10.944 -7.307 16.166 1.00 85.19 105 SER A C 1
ATOM 878 O O . SER A 1 105 ? 10.208 -6.414 15.748 1.00 85.19 105 SER A O 1
ATOM 880 N N . GLU A 1 106 ? 12.274 -7.177 16.130 1.00 83.25 106 GLU A N 1
ATOM 881 C CA . GLU A 1 106 ? 12.936 -5.961 15.616 1.00 83.25 106 GLU A CA 1
ATOM 882 C C . GLU A 1 106 ? 12.530 -5.623 14.170 1.00 83.25 106 GLU A C 1
ATOM 884 O O . GLU A 1 106 ? 12.304 -4.459 13.848 1.00 83.25 106 GLU A O 1
ATOM 889 N N . ASP A 1 107 ? 12.360 -6.636 13.314 1.00 84.94 107 ASP A N 1
ATOM 890 C CA . ASP A 1 107 ? 11.880 -6.464 11.935 1.00 84.94 107 ASP A CA 1
ATOM 891 C C . ASP A 1 107 ? 10.468 -5.847 11.900 1.00 84.94 107 ASP A C 1
ATOM 893 O O . ASP A 1 107 ? 10.210 -4.893 11.166 1.00 84.94 107 ASP A O 1
ATOM 897 N N . GLU A 1 108 ? 9.569 -6.314 12.769 1.00 85.06 108 GLU A N 1
ATOM 898 C CA . GLU A 1 108 ? 8.195 -5.807 12.882 1.00 85.06 108 GLU A CA 1
ATOM 899 C C . GLU A 1 108 ? 8.140 -4.385 13.451 1.00 85.06 108 GLU A C 1
ATOM 901 O O . GLU A 1 108 ? 7.222 -3.643 13.127 1.00 85.06 108 GLU A O 1
ATOM 906 N N . LEU A 1 109 ? 9.121 -3.987 14.263 1.00 83.81 109 LEU A N 1
ATOM 907 C CA . LEU A 1 109 ? 9.251 -2.621 14.782 1.00 83.81 109 LEU A CA 1
ATOM 908 C C . LEU A 1 109 ? 9.947 -1.670 13.796 1.00 83.81 109 LEU A C 1
ATOM 910 O O . LEU A 1 109 ? 9.922 -0.454 13.988 1.00 83.81 109 LEU A O 1
ATOM 914 N N . SER A 1 110 ? 10.574 -2.200 12.746 1.00 85.81 110 SER A N 1
ATOM 915 C CA . SER A 1 110 ? 11.236 -1.398 11.715 1.00 85.81 110 SER A CA 1
ATOM 916 C C . SER A 1 110 ? 10.316 -1.071 10.535 1.00 85.81 110 SER A C 1
ATOM 918 O O . SER A 1 110 ? 10.409 0.017 9.963 1.00 85.81 110 SER A O 1
ATOM 920 N N . ASP A 1 111 ? 9.398 -1.981 10.206 1.00 88.94 111 ASP A N 1
ATOM 921 C CA . ASP A 1 111 ? 8.494 -1.878 9.064 1.00 88.94 111 ASP A CA 1
ATOM 922 C C . ASP A 1 111 ? 7.088 -1.459 9.512 1.00 88.94 111 ASP A C 1
ATOM 924 O O . ASP A 1 111 ? 6.419 -2.148 10.283 1.00 88.94 111 ASP A O 1
ATOM 928 N N . SER A 1 112 ? 6.613 -0.323 8.995 1.00 89.75 112 SER A N 1
ATOM 929 C CA . SER A 1 112 ? 5.310 0.231 9.389 1.00 89.75 112 SER A CA 1
ATOM 930 C C . SER A 1 112 ? 4.142 -0.671 8.970 1.00 89.75 112 SER A C 1
ATOM 932 O O . SER A 1 112 ? 3.191 -0.832 9.730 1.00 89.75 112 SER A O 1
ATOM 934 N N . LEU A 1 113 ? 4.202 -1.309 7.798 1.00 89.75 113 LEU A N 1
ATOM 935 C CA . LEU A 1 113 ? 3.122 -2.181 7.327 1.00 89.75 113 LEU A CA 1
ATOM 936 C C . LEU A 1 113 ? 3.024 -3.443 8.186 1.00 89.75 113 LEU A C 1
ATOM 938 O O . LEU A 1 113 ? 1.919 -3.834 8.575 1.00 89.75 113 LEU A O 1
ATOM 942 N N . LYS A 1 114 ? 4.162 -4.066 8.517 1.00 90.94 114 LYS A N 1
ATOM 943 C CA . LYS A 1 114 ? 4.204 -5.237 9.407 1.00 90.94 114 LYS A CA 1
ATOM 944 C C . LYS A 1 114 ? 3.718 -4.878 10.808 1.00 90.94 114 LYS A C 1
ATOM 946 O O . LYS A 1 114 ? 2.886 -5.607 11.348 1.00 90.94 114 LYS A O 1
ATOM 951 N N . PHE A 1 115 ? 4.174 -3.749 11.350 1.00 93.12 115 PHE A N 1
ATOM 952 C CA . PHE A 1 115 ? 3.752 -3.242 12.654 1.00 93.12 115 PHE A CA 1
ATOM 953 C C . PHE A 1 115 ? 2.226 -3.115 12.748 1.00 93.12 115 PHE A C 1
ATOM 955 O O . PHE A 1 115 ? 1.593 -3.782 13.569 1.00 93.12 115 PHE A O 1
ATOM 962 N N . TRP A 1 116 ? 1.611 -2.333 11.858 1.00 93.94 116 TRP A N 1
ATOM 963 C CA . TRP A 1 116 ? 0.164 -2.096 11.894 1.00 93.94 116 TRP A CA 1
ATOM 964 C C . TRP A 1 116 ? -0.653 -3.346 11.564 1.00 93.94 116 TRP A C 1
ATOM 966 O O . TRP A 1 116 ? -1.719 -3.555 12.142 1.00 93.94 116 TRP A O 1
ATOM 976 N N . SER A 1 117 ? -0.133 -4.239 10.715 1.00 92.88 117 SER A N 1
ATOM 977 C CA . SER A 1 117 ? -0.762 -5.545 10.471 1.00 92.88 117 SER A CA 1
ATOM 978 C C . SER A 1 117 ? -0.810 -6.404 11.737 1.00 92.88 117 SER A C 1
ATOM 980 O O . SER A 1 117 ? -1.784 -7.122 11.966 1.00 92.88 117 SER A O 1
ATOM 982 N N . LYS A 1 118 ? 0.222 -6.327 12.587 1.00 91.56 118 LYS A N 1
ATOM 983 C CA . LYS A 1 118 ? 0.255 -7.040 13.868 1.00 91.56 118 LYS A CA 1
ATOM 984 C C . LYS A 1 118 ? -0.685 -6.411 14.880 1.00 91.56 118 LYS A C 1
ATOM 986 O O . LYS A 1 118 ? -1.465 -7.149 15.482 1.00 91.56 118 LYS A O 1
ATOM 991 N N . LEU A 1 119 ? -0.670 -5.083 15.001 1.00 91.81 119 LEU A N 1
ATOM 992 C CA . LEU A 1 119 ? -1.571 -4.339 15.886 1.00 91.81 119 LEU A CA 1
ATOM 993 C C . LEU A 1 119 ? -3.047 -4.578 15.547 1.00 91.81 119 LEU A C 1
ATOM 995 O O . LEU A 1 119 ? -3.852 -4.752 16.460 1.00 91.81 119 LEU A O 1
ATOM 999 N N . TYR A 1 120 ? -3.391 -4.712 14.263 1.00 93.31 120 TYR A N 1
ATOM 1000 C CA . TYR A 1 120 ? -4.749 -5.055 13.834 1.00 93.31 120 TYR A CA 1
ATOM 1001 C C . TYR A 1 120 ? -5.253 -6.366 14.462 1.00 93.31 120 TYR A C 1
ATOM 1003 O O . TYR A 1 120 ? -6.418 -6.480 14.843 1.00 93.31 120 TYR A O 1
ATOM 1011 N N . SER A 1 121 ? -4.355 -7.345 14.604 1.00 90.81 121 SER A N 1
ATOM 1012 C CA . SER A 1 121 ? -4.628 -8.655 15.206 1.00 90.81 121 SER A CA 1
ATOM 1013 C C . SER A 1 121 ? -4.254 -8.762 16.691 1.00 90.81 121 SER A C 1
ATOM 1015 O O . SER A 1 121 ? -4.361 -9.849 17.265 1.00 90.81 121 SER A O 1
ATOM 1017 N N . PHE A 1 122 ? -3.803 -7.669 17.312 1.00 90.19 122 PHE A N 1
ATOM 1018 C CA . PHE A 1 122 ? -3.272 -7.674 18.671 1.00 90.19 122 PHE A CA 1
ATOM 1019 C C . PHE A 1 122 ? -4.395 -7.781 19.703 1.00 90.19 122 PHE A C 1
ATOM 1021 O O . PHE A 1 122 ? -5.360 -7.012 19.678 1.00 90.19 122 PHE A O 1
ATOM 1028 N N . LYS A 1 123 ? -4.244 -8.739 20.620 1.00 88.94 123 LYS A N 1
ATOM 1029 C CA . LYS A 1 123 ? -5.220 -9.053 21.664 1.00 88.94 123 LYS A CA 1
ATOM 1030 C C . LYS A 1 123 ? -4.635 -8.829 23.046 1.00 88.94 123 LYS A C 1
ATOM 1032 O O . LYS A 1 123 ? -3.453 -9.084 23.265 1.00 88.94 123 LYS A O 1
ATOM 1037 N N . ASP A 1 124 ? -5.482 -8.403 23.973 1.00 86.12 124 ASP A N 1
ATOM 1038 C CA . ASP A 1 124 ? -5.147 -8.421 25.394 1.00 86.12 124 ASP A CA 1
ATOM 1039 C C . ASP A 1 124 ? -5.190 -9.847 25.972 1.00 86.12 124 ASP A C 1
ATOM 1041 O O . ASP A 1 124 ? -5.597 -10.812 25.318 1.00 86.12 124 ASP A O 1
ATOM 1045 N N . SER A 1 125 ? -4.805 -9.977 27.243 1.00 81.56 125 SER A N 1
ATOM 1046 C CA . SER A 1 125 ? -4.915 -11.229 28.002 1.00 81.56 125 SER A CA 1
ATOM 1047 C C . SER A 1 125 ? -6.359 -11.742 28.128 1.00 81.56 125 SER A C 1
ATOM 1049 O O . SER A 1 125 ? -6.559 -12.908 28.458 1.00 81.56 125 SER A O 1
ATOM 1051 N N . GLY A 1 126 ? -7.359 -10.890 27.877 1.00 81.12 126 GLY A N 1
ATOM 1052 C CA . GLY A 1 126 ? -8.781 -11.235 27.824 1.00 81.12 126 GLY A CA 1
ATOM 1053 C C . GLY A 1 126 ? -9.262 -11.684 26.438 1.00 81.12 126 GLY A C 1
ATOM 1054 O O . GLY A 1 126 ? -10.436 -12.014 26.285 1.00 81.12 126 GLY A O 1
ATOM 1055 N N . GLY A 1 127 ? -8.387 -11.713 25.428 1.00 84.50 127 GLY A N 1
ATOM 1056 C CA . GLY A 1 127 ? -8.713 -12.104 24.056 1.00 84.50 127 GLY A CA 1
ATOM 1057 C C . GLY A 1 127 ? -9.424 -11.028 23.227 1.00 84.50 127 GLY A C 1
ATOM 1058 O O . GLY A 1 127 ? -9.840 -11.323 22.100 1.00 84.50 127 GLY A O 1
ATOM 1059 N N . THR A 1 128 ? -9.546 -9.805 23.743 1.00 86.69 128 THR A N 1
ATOM 1060 C CA . THR A 1 128 ? -10.199 -8.673 23.073 1.00 86.69 128 THR A CA 1
ATOM 1061 C C . THR A 1 128 ? -9.195 -7.921 22.211 1.00 86.69 128 THR A C 1
ATOM 1063 O O . THR A 1 128 ? -8.058 -7.690 22.623 1.00 86.69 128 THR A O 1
ATOM 1066 N N . TYR A 1 129 ? -9.608 -7.528 21.006 1.00 90.44 129 TYR A N 1
ATOM 1067 C CA . TYR A 1 129 ? -8.766 -6.720 20.134 1.00 90.44 129 TYR A CA 1
ATOM 1068 C C . TYR A 1 129 ? -8.703 -5.272 20.619 1.00 90.44 129 TYR A C 1
ATOM 1070 O O . TYR A 1 129 ? -9.734 -4.654 20.875 1.00 90.44 129 TYR A O 1
ATOM 1078 N N . ILE A 1 130 ? -7.489 -4.739 20.744 1.00 89.62 130 ILE A N 1
ATOM 1079 C CA . ILE A 1 130 ? -7.271 -3.434 21.385 1.00 89.62 130 ILE A CA 1
ATOM 1080 C C . ILE A 1 130 ? -7.127 -2.307 20.358 1.00 89.62 130 ILE A C 1
ATOM 1082 O O . ILE A 1 130 ? -7.540 -1.189 20.639 1.00 89.62 130 ILE A O 1
ATOM 1086 N N . PHE A 1 131 ? -6.531 -2.588 19.194 1.00 92.75 131 PHE A N 1
ATOM 1087 C CA . PHE A 1 131 ? -6.079 -1.568 18.235 1.00 92.75 131 PHE A CA 1
ATOM 1088 C C . PHE A 1 131 ? -6.680 -1.730 16.830 1.00 92.75 131 PHE A C 1
ATOM 1090 O O . PHE A 1 131 ? -6.099 -1.246 15.859 1.00 92.75 131 PHE A O 1
ATOM 1097 N N . THR A 1 132 ? -7.785 -2.462 16.675 1.00 92.81 132 THR A N 1
ATOM 1098 C CA . THR A 1 132 ? -8.311 -2.847 15.354 1.00 92.81 132 THR A CA 1
ATOM 1099 C C . THR A 1 132 ? -8.708 -1.641 14.511 1.00 92.81 132 THR A C 1
ATOM 1101 O O . THR A 1 132 ? -8.259 -1.526 13.373 1.00 92.81 132 THR A O 1
ATOM 1104 N N . GLU A 1 133 ? -9.494 -0.726 15.067 1.00 92.62 133 GLU A N 1
ATOM 1105 C CA . GLU A 1 133 ? -10.032 0.449 14.383 1.00 92.62 133 GLU A CA 1
ATOM 1106 C C . GLU A 1 133 ? -8.917 1.416 13.983 1.00 92.62 133 GLU A C 1
ATOM 1108 O O . GLU A 1 133 ? -8.871 1.877 12.839 1.00 92.62 133 GLU A O 1
ATOM 1113 N N . LEU A 1 134 ? -7.982 1.675 14.901 1.00 93.19 134 LEU A N 1
ATOM 1114 C CA . LEU A 1 134 ? -6.810 2.495 14.620 1.00 93.19 134 LEU A CA 1
ATOM 1115 C C . LEU A 1 134 ? -5.927 1.850 13.548 1.00 93.19 134 LEU A C 1
ATOM 1117 O O . LEU A 1 134 ? -5.520 2.516 12.599 1.00 93.19 134 LEU A O 1
ATOM 1121 N N . SER A 1 135 ? -5.655 0.550 13.661 1.00 93.88 135 SER A N 1
ATOM 1122 C CA . SER A 1 135 ? -4.811 -0.147 12.687 1.00 93.88 135 SER A CA 1
ATOM 1123 C C . SER A 1 135 ? -5.460 -0.178 11.311 1.00 93.88 135 SER A C 1
ATOM 1125 O O . SER A 1 135 ? -4.776 0.021 10.314 1.00 93.88 135 SER A O 1
ATOM 1127 N N . GLU A 1 136 ? -6.776 -0.379 11.228 1.00 92.81 136 GLU A N 1
ATOM 1128 C CA . GLU A 1 136 ? -7.503 -0.340 9.960 1.00 92.81 136 GLU A CA 1
ATOM 1129 C C . GLU A 1 136 ? -7.424 1.047 9.310 1.00 92.81 136 GLU A C 1
ATOM 1131 O O . GLU A 1 136 ? -7.185 1.152 8.105 1.00 92.81 136 GLU A O 1
ATOM 1136 N N . PHE A 1 137 ? -7.584 2.112 10.098 1.00 92.44 137 PHE A N 1
ATOM 1137 C CA . PHE A 1 137 ? -7.415 3.484 9.628 1.00 92.44 137 PHE A CA 1
ATOM 11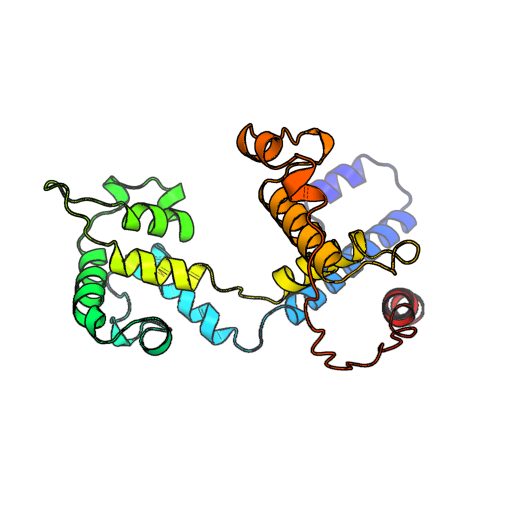38 C C . PHE A 1 137 ? -6.012 3.727 9.069 1.00 92.44 137 PHE A C 1
ATOM 1140 O O . PHE A 1 137 ? -5.868 4.163 7.925 1.00 92.44 137 PHE A O 1
ATOM 1147 N N . VAL A 1 138 ? -4.976 3.384 9.834 1.00 92.19 138 VAL A N 1
ATOM 1148 C CA . VAL A 1 138 ? -3.593 3.606 9.408 1.00 92.19 138 VAL A CA 1
ATOM 1149 C C . VAL A 1 138 ? -3.240 2.752 8.191 1.00 92.19 138 VAL A C 1
ATOM 1151 O O . VAL A 1 138 ? -2.636 3.254 7.245 1.00 92.19 138 VAL A O 1
ATOM 1154 N N . LEU A 1 139 ? -3.667 1.487 8.148 1.00 92.50 139 LEU A N 1
ATOM 1155 C CA . LEU A 1 139 ? -3.446 0.615 6.992 1.00 92.50 139 LEU A CA 1
ATOM 1156 C C . LEU A 1 139 ? -4.117 1.163 5.725 1.00 92.50 139 LEU A C 1
ATOM 1158 O O . LEU A 1 139 ? -3.514 1.092 4.654 1.00 92.50 139 LEU A O 1
ATOM 1162 N N . LYS A 1 140 ? -5.315 1.761 5.825 1.00 90.69 140 LYS A N 1
ATOM 1163 C CA . LYS A 1 140 ? -5.962 2.446 4.689 1.00 90.69 140 LYS A CA 1
ATOM 1164 C C . LYS A 1 140 ? -5.110 3.602 4.170 1.00 90.69 140 LYS A C 1
ATOM 1166 O O . LYS A 1 140 ? -4.944 3.720 2.957 1.00 90.69 140 LYS A O 1
ATOM 1171 N N . LEU A 1 141 ? -4.539 4.409 5.065 1.00 89.31 141 LEU A N 1
ATOM 1172 C CA . LEU A 1 141 ? -3.661 5.519 4.685 1.00 89.31 141 LEU A CA 1
ATOM 1173 C C . LEU A 1 141 ? -2.344 5.037 4.065 1.00 89.31 141 LEU A C 1
ATOM 1175 O O . LEU A 1 141 ? -1.915 5.577 3.049 1.00 89.31 141 LEU A O 1
ATOM 1179 N N . LEU A 1 142 ? -1.727 3.991 4.619 1.00 88.38 142 LEU A N 1
ATOM 1180 C CA . LEU A 1 142 ? -0.487 3.415 4.084 1.00 88.38 142 LEU A CA 1
ATOM 1181 C C . LEU A 1 142 ? -0.680 2.711 2.729 1.00 88.38 142 LEU A C 1
ATOM 1183 O O . LEU A 1 142 ? 0.292 2.493 2.009 1.00 88.38 142 LEU A O 1
ATOM 1187 N N . CYS A 1 143 ? -1.919 2.373 2.361 1.00 87.88 143 CYS A N 1
ATOM 1188 C CA . CYS A 1 143 ? -2.257 1.849 1.036 1.00 87.88 143 CYS A CA 1
ATOM 1189 C C . CYS A 1 143 ? -2.439 2.944 -0.027 1.00 87.88 143 CYS A C 1
ATOM 1191 O O . CYS A 1 143 ? -2.634 2.612 -1.201 1.00 87.88 143 CYS A O 1
ATOM 1193 N N . LEU A 1 144 ? -2.403 4.228 0.347 1.00 83.75 144 LEU A N 1
ATOM 1194 C CA . LEU A 1 144 ? -2.542 5.312 -0.617 1.00 83.75 144 LEU A CA 1
ATOM 1195 C C . LEU A 1 144 ? -1.330 5.336 -1.557 1.00 83.75 144 LEU A C 1
ATOM 1197 O O . LEU A 1 144 ? -0.187 5.357 -1.095 1.00 83.75 144 LEU A O 1
ATOM 1201 N N . PRO A 1 145 ? -1.549 5.346 -2.883 1.00 77.38 145 PRO A N 1
ATOM 1202 C CA . PRO A 1 145 ? -0.452 5.461 -3.825 1.00 77.38 145 PRO A CA 1
ATOM 1203 C C . PRO A 1 145 ? 0.203 6.834 -3.660 1.00 77.38 145 PRO A C 1
ATOM 1205 O O . PRO A 1 145 ? -0.419 7.865 -3.900 1.00 77.38 145 PRO A O 1
ATOM 1208 N N . SER A 1 146 ? 1.474 6.835 -3.266 1.00 74.06 146 SER A N 1
ATOM 1209 C CA . SER A 1 146 ? 2.266 8.052 -3.083 1.00 74.06 146 SER A CA 1
ATOM 1210 C C . SER A 1 146 ? 2.916 8.565 -4.361 1.00 74.06 146 SER A C 1
ATOM 1212 O O . SER A 1 146 ? 3.670 9.519 -4.305 1.00 74.06 146 SER A O 1
ATOM 1214 N N . SER A 1 147 ? 2.699 7.923 -5.509 1.00 77.12 147 SER A N 1
ATOM 1215 C CA . SER A 1 147 ? 3.258 8.352 -6.793 1.00 77.12 147 SER A CA 1
ATOM 1216 C C . SER A 1 147 ? 2.486 7.753 -7.962 1.00 77.12 147 SER A C 1
ATOM 1218 O O . SER A 1 147 ? 1.808 6.725 -7.839 1.00 77.12 147 SER A O 1
ATOM 1220 N N . ASN A 1 148 ? 2.685 8.340 -9.139 1.00 80.06 148 ASN A N 1
ATOM 1221 C CA . ASN A 1 148 ? 2.126 7.836 -10.392 1.00 80.06 148 ASN A CA 1
ATOM 1222 C C . ASN A 1 148 ? 2.815 6.555 -10.899 1.00 80.06 148 ASN A C 1
ATOM 1224 O O . ASN A 1 148 ? 2.355 5.946 -11.864 1.00 80.06 148 ASN A O 1
ATOM 1228 N N . ALA A 1 149 ? 3.860 6.067 -10.222 1.00 80.62 149 ALA A N 1
ATOM 1229 C CA . ALA A 1 149 ? 4.611 4.883 -10.640 1.00 80.62 149 ALA A CA 1
ATOM 1230 C C . ALA A 1 149 ? 3.743 3.612 -10.756 1.00 80.62 149 ALA A C 1
ATOM 1232 O O . ALA A 1 149 ? 4.004 2.751 -11.598 1.00 80.62 149 ALA A O 1
ATOM 1233 N N . ILE A 1 150 ? 2.699 3.467 -9.925 1.00 82.00 150 ILE A N 1
ATOM 1234 C CA . ILE A 1 150 ? 1.752 2.344 -10.049 1.00 82.00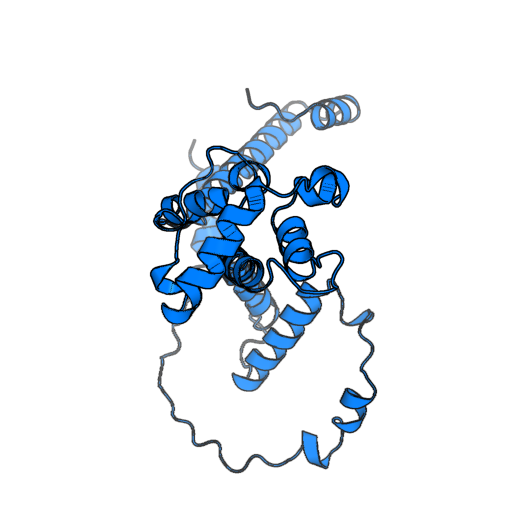 150 ILE A CA 1
ATOM 1235 C C . ILE A 1 150 ? 0.966 2.444 -11.358 1.00 82.00 150 ILE A C 1
ATOM 1237 O O . ILE A 1 150 ? 0.818 1.445 -12.061 1.00 82.00 150 ILE A O 1
ATOM 1241 N N . VAL A 1 151 ? 0.491 3.644 -11.684 1.00 84.50 151 VAL A N 1
ATOM 1242 C CA . VAL A 1 151 ? -0.292 3.923 -12.888 1.00 84.50 151 VAL A CA 1
ATOM 1243 C C . VAL A 1 151 ? 0.563 3.689 -14.134 1.00 84.50 151 VAL A C 1
ATOM 1245 O O . VAL A 1 151 ? 0.160 2.934 -15.017 1.00 84.50 151 VAL A O 1
ATOM 1248 N N . GLU A 1 152 ? 1.790 4.209 -14.161 1.00 85.56 152 GLU A N 1
ATOM 1249 C CA . GLU A 1 152 ? 2.748 3.957 -15.245 1.00 85.56 152 GLU A CA 1
ATOM 1250 C C . GLU A 1 152 ? 3.075 2.470 -15.412 1.00 85.56 152 GLU A C 1
ATOM 1252 O O . GLU A 1 152 ? 3.150 1.965 -16.533 1.00 85.56 152 GLU A O 1
ATOM 1257 N N . ARG A 1 153 ? 3.206 1.719 -14.311 1.00 85.88 153 ARG A N 1
ATOM 1258 C CA . ARG A 1 153 ? 3.400 0.265 -14.383 1.00 85.88 153 ARG A CA 1
ATOM 1259 C C . ARG A 1 153 ? 2.202 -0.431 -15.031 1.00 85.88 153 ARG A C 1
ATOM 1261 O O . ARG A 1 153 ? 2.395 -1.356 -15.820 1.00 85.88 153 ARG A O 1
ATOM 1268 N N . VAL A 1 154 ? 0.977 -0.003 -14.726 1.00 88.94 154 VAL A N 1
ATOM 1269 C CA . VAL A 1 154 ? -0.231 -0.530 -15.382 1.00 88.94 154 VAL A CA 1
ATOM 1270 C C . VAL A 1 154 ? -0.248 -0.157 -16.867 1.00 88.94 154 VAL A C 1
ATOM 1272 O O . VAL A 1 154 ? -0.547 -1.021 -17.691 1.00 88.94 154 VAL A O 1
ATOM 1275 N N . PHE A 1 155 ? 0.149 1.065 -17.232 1.00 88.94 155 PHE A N 1
ATOM 1276 C CA . PHE A 1 155 ? 0.303 1.468 -18.634 1.00 88.94 155 PHE A CA 1
ATOM 1277 C C . PHE A 1 155 ? 1.374 0.655 -19.370 1.00 88.94 155 PHE A C 1
ATOM 1279 O O . PHE A 1 155 ? 1.159 0.235 -20.503 1.00 88.94 155 PHE A O 1
ATOM 1286 N N . SER A 1 156 ? 2.485 0.320 -18.716 1.00 89.81 156 SER A N 1
ATOM 1287 C CA . SER A 1 156 ? 3.495 -0.584 -19.275 1.00 89.81 156 SER A CA 1
ATOM 1288 C C . SER A 1 156 ? 2.919 -1.983 -19.546 1.00 89.81 156 SER A C 1
ATOM 1290 O O . SER A 1 156 ? 3.099 -2.543 -20.632 1.00 89.81 156 SER A O 1
ATOM 1292 N N . ILE A 1 157 ? 2.137 -2.530 -18.604 1.00 89.69 157 ILE A N 1
ATOM 1293 C CA . ILE A 1 157 ? 1.417 -3.799 -18.805 1.00 89.69 157 ILE A CA 1
ATOM 1294 C C . ILE A 1 157 ? 0.437 -3.678 -19.978 1.00 89.69 157 ILE A C 1
ATOM 1296 O O . ILE A 1 157 ? 0.359 -4.603 -20.795 1.00 89.69 157 ILE A O 1
ATOM 1300 N N . LEU A 1 158 ? -0.277 -2.553 -20.079 1.00 91.69 158 LEU A N 1
ATOM 1301 C CA . LEU A 1 158 ? -1.184 -2.255 -21.183 1.00 91.69 158 LEU A CA 1
ATOM 1302 C C . LEU A 1 158 ? -0.455 -2.236 -22.520 1.00 91.69 158 LEU A C 1
ATOM 1304 O O . LEU A 1 158 ? -0.915 -2.917 -23.429 1.00 91.69 158 LEU A O 1
ATOM 1308 N N . ASN A 1 159 ? 0.697 -1.584 -22.632 1.00 89.56 159 ASN A N 1
ATOM 1309 C CA . ASN A 1 159 ? 1.498 -1.580 -23.860 1.00 89.56 159 ASN A CA 1
ATOM 1310 C C . ASN A 1 159 ? 1.962 -2.997 -24.241 1.00 89.56 159 ASN A C 1
ATOM 1312 O O . ASN A 1 159 ? 1.988 -3.368 -25.414 1.00 89.56 159 ASN A O 1
ATOM 1316 N N . GLY A 1 160 ? 2.223 -3.858 -23.253 1.00 86.81 160 GLY A N 1
ATOM 1317 C CA . GLY A 1 160 ? 2.471 -5.280 -23.497 1.00 86.81 160 GLY A CA 1
ATOM 1318 C C . GLY A 1 160 ? 1.231 -6.078 -23.938 1.00 86.81 160 GLY A C 1
ATOM 1319 O O . GLY A 1 160 ? 1.371 -7.183 -24.479 1.00 86.81 160 GLY A O 1
ATOM 1320 N N . VAL A 1 161 ? 0.011 -5.609 -23.653 1.00 87.69 161 VAL A N 1
ATOM 1321 C CA . VAL A 1 161 ? -1.250 -6.230 -24.108 1.00 87.69 161 VAL A CA 1
ATOM 1322 C C . VAL A 1 161 ? -1.666 -5.664 -25.466 1.00 87.69 161 VAL A C 1
ATOM 1324 O O . VAL A 1 161 ? -1.974 -6.422 -26.383 1.00 87.69 161 VAL A O 1
ATOM 1327 N N . LYS A 1 162 ? -1.642 -4.351 -25.633 1.00 89.94 162 LYS A N 1
ATOM 1328 C CA . LYS A 1 162 ? -1.985 -3.657 -26.864 1.00 89.94 162 LYS A CA 1
ATOM 1329 C C . LYS A 1 162 ? -0.694 -3.274 -27.581 1.00 89.94 162 LYS A C 1
ATOM 1331 O O . LYS A 1 162 ? -0.156 -2.194 -27.385 1.00 89.94 162 LYS A O 1
ATOM 1336 N N . THR A 1 163 ? -0.192 -4.190 -28.401 1.00 89.50 163 THR A N 1
ATOM 1337 C CA . THR A 1 163 ? 0.993 -3.947 -29.233 1.00 89.50 163 THR A CA 1
ATOM 1338 C C . THR A 1 163 ? 0.587 -3.332 -30.570 1.00 89.50 163 THR A C 1
ATOM 1340 O O . THR A 1 163 ? -0.575 -3.416 -30.969 1.00 89.50 163 THR A O 1
ATOM 1343 N N . ARG A 1 164 ? 1.552 -2.787 -31.322 1.00 86.56 164 ARG A N 1
ATOM 1344 C CA . ARG A 1 164 ? 1.308 -2.239 -32.670 1.00 86.56 164 ARG A CA 1
ATOM 1345 C C . ARG A 1 164 ? 0.633 -3.249 -33.611 1.00 86.56 164 ARG A C 1
ATOM 1347 O O . ARG A 1 164 ? -0.271 -2.887 -34.351 1.00 86.56 164 ARG A O 1
ATOM 1354 N N . SER A 1 165 ? 1.017 -4.526 -33.528 1.00 87.38 165 SER A N 1
ATOM 1355 C CA . SER A 1 165 ? 0.410 -5.625 -34.296 1.00 87.38 165 SER A CA 1
ATOM 1356 C C . SER A 1 165 ? -0.929 -6.123 -33.737 1.00 87.38 165 SER A C 1
ATOM 1358 O O . SER A 1 165 ? -1.714 -6.723 -34.467 1.00 87.38 165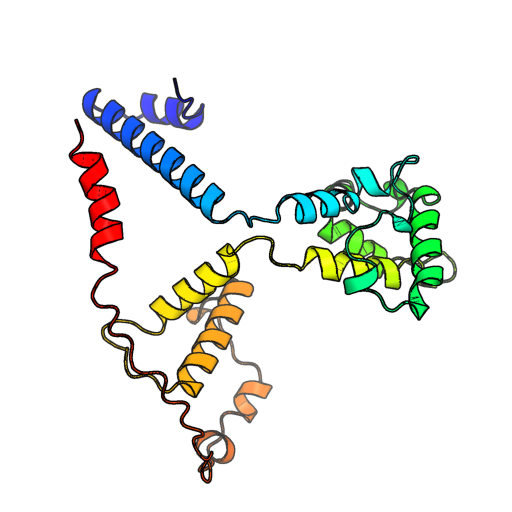 SER A O 1
ATOM 1360 N N . ARG A 1 166 ? -1.212 -5.884 -32.450 1.00 82.31 166 ARG A N 1
ATOM 1361 C CA . ARG A 1 166 ? -2.432 -6.310 -31.749 1.00 82.31 166 ARG A CA 1
ATOM 1362 C C . ARG A 1 166 ? -3.119 -5.104 -31.104 1.00 82.31 166 ARG A C 1
ATOM 1364 O O . ARG A 1 166 ? -3.321 -5.058 -29.890 1.00 82.31 166 ARG A O 1
ATOM 1371 N N . ASN A 1 167 ? -3.469 -4.118 -31.924 1.00 86.75 167 ASN A N 1
ATOM 1372 C CA . ASN A 1 167 ? -4.108 -2.876 -31.482 1.00 86.75 167 ASN A CA 1
ATOM 1373 C C . ASN A 1 167 ? -5.650 -2.942 -31.501 1.00 86.75 167 ASN A C 1
ATOM 1375 O O . ASN A 1 167 ? -6.305 -2.186 -30.783 1.00 86.75 167 ASN A O 1
ATOM 1379 N N . LYS A 1 168 ? -6.232 -3.875 -32.268 1.00 88.88 168 LYS A N 1
ATOM 1380 C CA . LYS A 1 168 ? -7.681 -4.059 -32.433 1.00 88.88 168 LYS A CA 1
ATOM 1381 C C . LYS A 1 168 ? -8.239 -5.078 -31.430 1.00 88.88 168 LYS A C 1
ATOM 1383 O O . LYS A 1 168 ? -8.595 -6.197 -31.789 1.00 88.88 168 LYS A O 1
ATOM 1388 N N . ILE A 1 169 ? -8.283 -4.696 -30.154 1.00 89.00 169 ILE A N 1
ATOM 1389 C CA . ILE A 1 169 ? -8.836 -5.504 -29.054 1.00 89.00 169 ILE A CA 1
ATOM 1390 C C . ILE A 1 169 ? -10.107 -4.821 -28.538 1.00 89.00 169 ILE A C 1
ATOM 1392 O O . ILE A 1 169 ? -10.112 -3.612 -28.319 1.00 89.00 169 ILE A O 1
ATOM 1396 N N . ASN A 1 170 ? -11.184 -5.583 -28.330 1.00 91.50 170 ASN A N 1
ATOM 1397 C CA . ASN A 1 170 ? -12.400 -5.069 -27.692 1.00 91.50 170 ASN A CA 1
ATOM 1398 C C . ASN A 1 170 ? -12.096 -4.601 -26.253 1.00 91.50 170 ASN A C 1
ATOM 1400 O O . ASN A 1 170 ? -11.362 -5.278 -25.535 1.00 91.50 170 ASN A O 1
ATOM 1404 N N . LEU A 1 171 ? -12.695 -3.489 -25.814 1.00 89.94 171 LEU A N 1
ATOM 1405 C CA . LEU A 1 171 ? -12.489 -2.910 -24.483 1.00 89.94 171 LEU A CA 1
ATOM 1406 C C . LEU A 1 171 ? -12.694 -3.911 -23.332 1.00 89.94 171 LEU A C 1
ATOM 1408 O O . LEU A 1 171 ? -11.847 -3.995 -22.449 1.00 89.94 171 LEU A O 1
ATOM 1412 N N . VAL A 1 172 ? -13.760 -4.716 -23.367 1.00 90.88 172 VAL A N 1
ATOM 1413 C CA . VAL A 1 172 ? -14.056 -5.710 -22.317 1.00 90.88 172 VAL A CA 1
ATOM 1414 C C . VAL A 1 172 ? -12.973 -6.789 -22.274 1.00 90.88 172 VAL A C 1
ATOM 1416 O O . VAL A 1 172 ? -12.526 -7.207 -21.207 1.00 90.88 172 VAL A O 1
ATOM 1419 N N . MET A 1 173 ? -12.504 -7.237 -23.441 1.00 89.12 173 MET A N 1
ATOM 1420 C CA . MET A 1 173 ? -11.403 -8.199 -23.522 1.00 89.12 173 MET A CA 1
ATOM 1421 C C . MET A 1 173 ? -10.095 -7.580 -23.019 1.00 89.12 173 MET A C 1
ATOM 1423 O O . MET A 1 173 ? -9.355 -8.237 -22.289 1.00 89.12 173 MET A O 1
ATOM 1427 N N . LEU A 1 174 ? -9.823 -6.325 -23.379 1.00 91.81 174 LEU A N 1
ATOM 1428 C CA . LEU A 1 174 ? -8.640 -5.595 -22.939 1.00 91.81 174 LEU A CA 1
ATOM 1429 C C . LEU A 1 174 ? -8.616 -5.445 -21.415 1.00 91.81 174 LEU A C 1
ATOM 1431 O O . LEU A 1 174 ? -7.612 -5.779 -20.789 1.00 91.81 174 LEU A O 1
ATOM 1435 N N . GLU A 1 175 ? -9.728 -5.020 -20.817 1.00 92.81 175 GLU A N 1
ATOM 1436 C CA . GLU A 1 175 ? -9.882 -4.890 -19.369 1.00 92.81 175 GLU A CA 1
ATOM 1437 C C . GLU A 1 175 ? -9.642 -6.227 -18.654 1.00 92.81 175 GLU A C 1
ATOM 1439 O O . GLU A 1 175 ? -8.868 -6.301 -17.698 1.00 92.81 175 GLU A O 1
ATOM 1444 N N . ASN A 1 176 ? -10.241 -7.312 -19.151 1.00 92.19 176 ASN A N 1
ATOM 1445 C CA . ASN A 1 176 ? -10.047 -8.646 -18.584 1.00 92.19 176 ASN A CA 1
ATOM 1446 C C . ASN A 1 176 ? -8.586 -9.114 -18.689 1.00 92.19 176 ASN A C 1
ATOM 1448 O O . ASN A 1 176 ? -8.037 -9.646 -17.722 1.00 92.19 176 ASN A O 1
ATOM 1452 N N . LEU A 1 177 ? -7.925 -8.884 -19.829 1.00 92.00 177 LEU A N 1
ATOM 1453 C CA . LEU A 1 177 ? -6.508 -9.215 -20.014 1.00 92.00 177 LEU A CA 1
ATOM 1454 C C . LEU A 1 177 ? -5.603 -8.406 -19.080 1.00 92.00 177 LEU A C 1
ATOM 1456 O O . LEU A 1 177 ? -4.674 -8.972 -18.496 1.00 92.00 177 LEU A O 1
ATOM 1460 N N . LEU A 1 178 ? -5.885 -7.112 -18.905 1.00 92.75 178 LEU A N 1
ATOM 1461 C CA . LEU A 1 178 ? -5.184 -6.264 -17.943 1.00 92.75 178 LEU A CA 1
ATOM 1462 C C . LEU A 1 178 ? -5.344 -6.796 -16.521 1.00 92.75 178 LEU A C 1
ATOM 1464 O O . LEU A 1 178 ? -4.341 -6.999 -15.841 1.00 92.75 178 LEU A O 1
ATOM 1468 N N . ARG A 1 179 ? -6.576 -7.093 -16.086 1.00 92.56 179 ARG A N 1
ATOM 1469 C CA . ARG A 1 179 ? -6.853 -7.645 -14.747 1.00 92.56 179 ARG A CA 1
ATOM 1470 C C . ARG A 1 179 ? -6.063 -8.932 -14.497 1.00 92.56 179 ARG A C 1
ATOM 1472 O O . ARG A 1 179 ? -5.416 -9.053 -13.457 1.00 92.56 179 ARG A O 1
ATOM 1479 N N . ILE A 1 180 ? -6.054 -9.858 -15.460 1.00 91.44 180 ILE A N 1
ATOM 1480 C CA . ILE A 1 180 ? -5.295 -11.118 -15.365 1.00 91.44 180 ILE A CA 1
ATOM 1481 C C . ILE A 1 180 ? -3.792 -10.843 -15.248 1.00 91.44 180 ILE A C 1
ATOM 1483 O O . ILE A 1 180 ? -3.135 -11.389 -14.360 1.00 91.44 180 ILE A O 1
ATOM 1487 N N . ARG A 1 181 ? -3.234 -9.982 -16.109 1.00 90.38 181 ARG A N 1
ATOM 1488 C CA . ARG A 1 181 ? -1.796 -9.677 -16.086 1.00 90.38 181 ARG A CA 1
ATOM 1489 C C . ARG A 1 181 ? -1.368 -8.949 -14.819 1.00 90.38 181 ARG A C 1
ATOM 1491 O O . ARG A 1 181 ? -0.353 -9.324 -14.240 1.00 90.38 181 ARG A O 1
ATOM 1498 N N . CYS A 1 182 ? -2.136 -7.966 -14.361 1.00 91.00 182 CYS A N 1
ATOM 1499 C CA . CYS A 1 182 ? -1.873 -7.278 -13.098 1.00 91.00 182 CYS A CA 1
ATOM 1500 C C . CYS A 1 182 ? -1.893 -8.261 -11.920 1.00 91.00 182 CYS A C 1
ATOM 1502 O O . CYS A 1 182 ? -0.991 -8.234 -11.083 1.00 91.00 182 CYS A O 1
ATOM 1504 N N . HIS A 1 183 ? -2.862 -9.181 -11.890 1.00 90.69 183 HIS A N 1
ATOM 1505 C CA . HIS A 1 183 ? -2.940 -10.214 -10.860 1.00 90.69 183 HIS A CA 1
ATOM 1506 C C . HIS A 1 183 ? -1.719 -11.147 -10.884 1.00 90.69 183 HIS A C 1
ATOM 1508 O O . HIS A 1 183 ? -1.076 -11.357 -9.856 1.00 90.69 183 HIS A O 1
ATOM 1514 N N . PHE A 1 184 ? -1.326 -11.652 -12.054 1.00 90.00 184 PHE A N 1
ATOM 1515 C CA . PHE A 1 184 ? -0.135 -12.499 -12.186 1.00 90.00 184 PHE A CA 1
ATOM 1516 C C . PHE A 1 184 ? 1.149 -11.763 -11.803 1.00 90.00 184 PHE A C 1
ATOM 1518 O O . PHE A 1 184 ? 1.983 -12.328 -11.094 1.00 90.00 184 PHE A O 1
ATOM 1525 N N . ASN A 1 185 ? 1.264 -10.488 -12.178 1.00 87.81 185 ASN A N 1
ATOM 1526 C CA . ASN A 1 185 ? 2.382 -9.638 -11.789 1.00 87.81 185 ASN A CA 1
ATOM 1527 C C . ASN A 1 185 ? 2.457 -9.453 -10.262 1.00 87.81 185 ASN A C 1
ATOM 1529 O O . ASN A 1 185 ? 3.531 -9.605 -9.687 1.00 87.81 185 ASN A O 1
ATOM 1533 N N . SER A 1 186 ? 1.323 -9.218 -9.585 1.00 86.69 186 SER A N 1
ATOM 1534 C CA . SER A 1 186 ? 1.292 -9.111 -8.114 1.00 86.69 186 SER A CA 1
ATOM 1535 C C . SER A 1 186 ? 1.718 -10.399 -7.403 1.00 86.69 186 SER A C 1
ATOM 1537 O O . SER A 1 186 ? 2.355 -10.345 -6.356 1.00 86.69 186 SER A O 1
ATOM 1539 N N . LEU A 1 187 ? 1.428 -11.559 -8.000 1.00 87.50 187 LEU A N 1
ATOM 1540 C CA . LEU A 1 187 ? 1.818 -12.866 -7.469 1.00 87.50 187 LEU A CA 1
ATOM 1541 C C . LEU A 1 187 ? 3.217 -13.304 -7.921 1.00 87.50 187 LEU A C 1
ATOM 1543 O O . LEU A 1 187 ? 3.655 -14.388 -7.537 1.00 87.50 187 LEU A O 1
ATOM 1547 N N . LYS A 1 188 ? 3.895 -12.507 -8.761 1.00 86.88 188 LYS A N 1
ATOM 1548 C CA . LYS A 1 188 ? 5.150 -12.867 -9.440 1.00 86.88 188 LYS A CA 1
ATOM 1549 C C . LYS A 1 188 ? 5.064 -14.229 -10.151 1.00 86.88 188 LYS A C 1
ATOM 1551 O O . LYS A 1 188 ? 6.024 -14.997 -10.170 1.00 86.88 188 LYS A O 1
ATOM 1556 N N . LYS A 1 189 ? 3.895 -14.547 -10.720 1.00 87.56 189 LYS A N 1
ATOM 1557 C CA . LYS A 1 189 ? 3.639 -15.796 -11.453 1.00 87.56 189 LYS A CA 1
ATOM 1558 C C . LYS A 1 189 ? 3.635 -15.547 -12.955 1.00 87.56 189 LYS A C 1
ATOM 1560 O O . LYS A 1 189 ? 3.165 -14.516 -13.424 1.00 87.56 189 LYS A O 1
ATOM 1565 N N . CYS A 1 190 ? 4.133 -16.524 -13.706 1.00 81.00 190 CYS A N 1
ATOM 1566 C CA . CYS A 1 190 ? 4.099 -16.513 -15.162 1.00 81.00 190 CYS A CA 1
ATOM 1567 C C . CYS A 1 190 ? 2.981 -17.434 -15.664 1.00 81.00 190 CYS A C 1
ATOM 1569 O O . CYS A 1 190 ? 2.548 -18.346 -14.962 1.00 81.00 190 CYS A O 1
ATOM 1571 N N . CYS A 1 191 ? 2.540 -17.230 -16.906 1.00 78.19 191 CYS A N 1
ATOM 1572 C CA . CYS A 1 191 ? 1.570 -18.104 -17.568 1.00 78.19 191 CYS A CA 1
ATOM 1573 C C . CYS A 1 191 ? 1.997 -19.583 -17.589 1.00 78.19 191 CYS A C 1
ATOM 1575 O O . CYS A 1 191 ? 1.141 -20.458 -17.570 1.00 78.19 191 CYS A O 1
ATOM 1577 N N . THR A 1 192 ? 3.302 -19.860 -17.552 1.00 85.19 192 THR A N 1
ATOM 1578 C CA . THR A 1 192 ? 3.861 -21.217 -17.512 1.00 85.19 192 THR A CA 1
ATOM 1579 C C . THR A 1 192 ? 3.675 -21.922 -16.169 1.00 85.19 192 THR A C 1
ATOM 1581 O O . THR A 1 192 ? 3.659 -23.147 -16.129 1.00 85.19 192 THR A O 1
ATOM 1584 N N . SER A 1 193 ? 3.525 -21.177 -15.071 1.00 88.12 193 SER A N 1
ATOM 1585 C CA . SER A 1 193 ? 3.338 -21.726 -13.721 1.00 88.12 193 SER A CA 1
ATOM 1586 C C . SER A 1 193 ? 1.898 -21.618 -13.219 1.00 88.12 193 SER A C 1
ATOM 1588 O O . SER A 1 193 ? 1.598 -21.989 -12.081 1.00 88.12 193 SER A O 1
ATOM 1590 N N . PHE A 1 194 ? 0.991 -21.097 -14.046 1.00 88.06 194 PHE A N 1
ATOM 1591 C CA . PHE A 1 194 ? -0.405 -20.938 -13.682 1.00 88.06 194 PHE A CA 1
ATOM 1592 C C . PHE A 1 194 ? -1.163 -22.262 -13.804 1.00 88.06 194 PHE A C 1
ATOM 1594 O O . PHE A 1 194 ? -1.286 -22.829 -14.886 1.00 88.06 194 PHE A O 1
ATOM 1601 N N . VAL A 1 195 ? -1.733 -22.713 -12.685 1.00 89.50 195 VAL A N 1
ATOM 1602 C CA . VAL A 1 195 ? -2.626 -23.873 -12.636 1.00 89.50 195 VAL A CA 1
ATOM 1603 C C . VAL A 1 195 ? -4.042 -23.382 -12.318 1.00 89.50 195 VAL A C 1
ATOM 1605 O O . VAL A 1 195 ? -4.252 -22.818 -11.238 1.00 89.50 195 VAL A O 1
ATOM 1608 N N . PRO A 1 196 ? -5.022 -23.570 -13.222 1.00 88.44 196 PRO A N 1
ATOM 1609 C CA . PRO A 1 196 ? -6.403 -23.181 -12.967 1.00 88.44 196 PRO A CA 1
ATOM 1610 C C . PRO A 1 196 ? -6.999 -23.943 -11.778 1.00 88.44 196 PRO A C 1
ATOM 1612 O O . PRO A 1 196 ? -6.753 -25.136 -11.589 1.00 88.44 196 PRO A O 1
ATOM 1615 N N . THR A 1 197 ? -7.830 -23.269 -10.982 1.00 91.38 197 THR A N 1
ATOM 1616 C CA . THR A 1 197 ? -8.550 -23.923 -9.878 1.00 91.38 197 THR A CA 1
ATOM 1617 C C . THR A 1 197 ? -9.742 -24.732 -10.400 1.00 91.38 197 THR A C 1
ATOM 1619 O O . THR A 1 197 ? -10.274 -24.451 -11.474 1.00 91.38 197 THR A O 1
ATOM 1622 N N . LYS A 1 198 ? -10.240 -25.696 -9.610 1.00 91.69 198 LYS A N 1
ATOM 1623 C CA . LYS A 1 198 ? -11.460 -26.466 -9.943 1.00 91.69 198 LYS A CA 1
ATOM 1624 C C . LYS A 1 198 ? -12.654 -25.559 -10.281 1.00 91.69 198 LYS A C 1
ATOM 1626 O O . LYS A 1 198 ? -13.388 -25.842 -11.217 1.00 91.69 198 LYS A O 1
ATOM 1631 N N . SER A 1 199 ? -12.793 -24.434 -9.573 1.00 90.12 199 SER A N 1
ATOM 1632 C CA . SER A 1 199 ? -13.831 -23.421 -9.824 1.00 90.12 199 SER A CA 1
ATOM 1633 C C . SER A 1 199 ? -13.679 -22.714 -11.180 1.00 90.12 199 SER A C 1
ATOM 1635 O O . SER A 1 199 ? -14.664 -22.314 -11.794 1.00 90.12 199 SER A O 1
ATOM 1637 N N . MET A 1 200 ? -12.454 -22.568 -11.693 1.00 89.31 200 MET A N 1
ATOM 1638 C CA . MET A 1 200 ? -12.232 -22.011 -13.033 1.00 89.31 200 MET A CA 1
ATOM 1639 C C . MET A 1 200 ? -12.629 -23.012 -14.118 1.00 89.31 200 MET A C 1
ATOM 1641 O O . MET A 1 200 ? -13.253 -22.617 -15.099 1.00 89.31 200 MET A O 1
ATOM 1645 N N . TYR A 1 201 ? -12.348 -24.304 -13.914 1.00 88.75 201 TYR A N 1
ATOM 1646 C CA . TYR A 1 201 ? -12.765 -25.357 -14.843 1.00 88.75 201 TYR A CA 1
ATOM 1647 C C . TYR A 1 201 ? -14.285 -25.487 -14.942 1.00 88.75 201 TYR A C 1
ATOM 1649 O O . TYR A 1 201 ? -14.808 -25.598 -16.045 1.00 88.75 201 TYR A O 1
ATOM 1657 N N . THR A 1 202 ? -15.017 -25.408 -13.826 1.00 88.25 202 THR A N 1
ATOM 1658 C CA . THR A 1 202 ? -16.490 -25.478 -13.866 1.00 88.25 202 THR A CA 1
ATOM 1659 C C . THR A 1 202 ? -17.111 -24.309 -14.630 1.00 88.25 202 THR A C 1
ATOM 1661 O O . THR A 1 202 ? -18.165 -24.474 -15.244 1.00 88.25 202 THR A O 1
ATOM 1664 N N . LYS A 1 203 ? -16.447 -23.146 -14.640 1.00 86.00 203 LYS A N 1
ATOM 1665 C CA . LYS A 1 203 ? -16.844 -21.972 -15.432 1.00 86.00 203 LYS A CA 1
ATOM 1666 C C . LYS A 1 203 ? -16.448 -22.067 -16.909 1.00 86.00 203 LYS A C 1
ATOM 1668 O O . LYS A 1 203 ? -17.019 -21.352 -17.728 1.00 86.00 203 LYS A O 1
ATOM 1673 N N . PHE A 1 204 ? -15.514 -22.948 -17.261 1.00 86.62 204 PHE A N 1
ATOM 1674 C CA . PHE A 1 204 ? -15.093 -23.206 -18.638 1.00 86.62 204 PHE A CA 1
ATOM 1675 C C . PHE A 1 204 ? -16.038 -24.216 -19.308 1.00 86.62 204 PHE A C 1
ATOM 1677 O O . PHE A 1 204 ? -15.654 -25.329 -19.654 1.00 86.62 204 PHE A O 1
ATOM 1684 N N . ASN A 1 205 ? -17.309 -23.843 -19.456 1.00 88.69 205 ASN A N 1
ATOM 1685 C CA . ASN A 1 205 ? -18.301 -24.636 -20.180 1.00 88.69 205 ASN A CA 1
ATOM 1686 C C . ASN A 1 205 ? -18.959 -23.804 -21.289 1.00 88.69 205 ASN A C 1
ATOM 1688 O O . ASN A 1 205 ? -18.961 -22.572 -21.240 1.00 88.69 205 ASN A O 1
ATOM 1692 N N . SER A 1 206 ? -19.500 -24.483 -22.302 1.00 80.25 206 SER A N 1
ATOM 1693 C CA . SER A 1 206 ? -20.069 -23.846 -23.496 1.00 80.25 206 SER A CA 1
ATOM 1694 C C . SER A 1 206 ? -21.236 -22.911 -23.169 1.00 80.25 206 SER A C 1
ATOM 1696 O O . SER A 1 206 ? -21.341 -21.842 -23.763 1.00 80.25 206 SER A O 1
ATOM 1698 N N . THR A 1 207 ? -22.060 -23.269 -22.183 1.00 80.38 207 THR A N 1
ATOM 1699 C CA . THR A 1 207 ? -23.213 -22.479 -21.735 1.00 80.38 207 THR A CA 1
ATOM 1700 C C . THR A 1 207 ? -22.812 -21.124 -21.154 1.00 80.38 207 THR A C 1
ATOM 1702 O O . THR A 1 207 ? -23.533 -20.147 -21.338 1.00 80.38 207 THR A O 1
ATOM 1705 N N . ILE A 1 208 ? -21.679 -21.046 -20.450 1.00 81.38 208 ILE A N 1
ATOM 1706 C CA . ILE A 1 208 ? -21.163 -19.796 -19.874 1.00 81.38 208 ILE A CA 1
ATOM 1707 C C . ILE A 1 208 ? -20.325 -19.027 -20.902 1.00 81.38 208 ILE A C 1
ATOM 1709 O O . ILE A 1 208 ? -20.479 -17.814 -21.017 1.00 81.38 208 ILE A O 1
ATOM 1713 N N . MET A 1 209 ? -19.463 -19.713 -21.660 1.00 77.88 209 MET A N 1
ATOM 1714 C CA . MET A 1 209 ? -18.527 -19.073 -22.596 1.00 77.88 209 MET A CA 1
ATOM 1715 C C . MET A 1 209 ? -19.195 -18.495 -23.842 1.00 77.88 209 MET A C 1
ATOM 1717 O O . MET A 1 209 ? -18.780 -17.443 -24.323 1.00 77.88 209 MET A O 1
ATOM 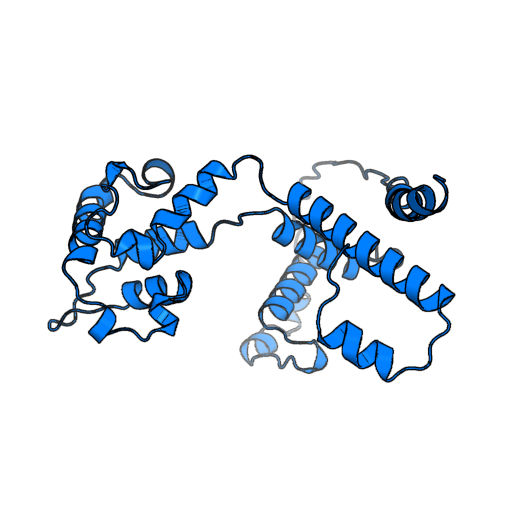1721 N N . TYR A 1 210 ? -20.220 -19.168 -24.360 1.00 80.44 210 TYR A N 1
ATOM 1722 C CA . TYR A 1 210 ? -20.922 -18.763 -25.578 1.00 80.44 210 TYR A CA 1
ATOM 1723 C C . TYR A 1 210 ? -22.331 -18.267 -25.292 1.00 80.44 210 TYR A C 1
ATOM 1725 O O . TYR A 1 210 ? -23.169 -18.258 -26.193 1.00 80.44 210 TYR A O 1
ATOM 1733 N N . LYS A 1 211 ? -22.613 -17.851 -24.048 1.00 77.38 211 LYS A N 1
ATOM 1734 C CA . LYS A 1 211 ? -23.879 -17.195 -23.743 1.00 77.38 211 LYS A CA 1
ATOM 1735 C C . LYS A 1 211 ? -23.955 -15.946 -24.614 1.00 77.38 211 LYS A C 1
ATOM 1737 O O . LYS A 1 211 ? -23.210 -14.994 -24.395 1.00 77.38 211 LYS A O 1
ATOM 1742 N N . SER A 1 212 ? -24.802 -15.985 -25.638 1.00 58.25 212 SER A N 1
ATOM 1743 C CA . SER A 1 212 ? -25.038 -14.868 -26.539 1.00 58.25 212 SER A CA 1
ATOM 1744 C C . SER A 1 212 ? -25.504 -13.698 -25.690 1.00 58.25 212 SER A C 1
ATOM 1746 O O . SER A 1 212 ? -26.609 -13.711 -25.151 1.00 58.25 212 SER A O 1
ATOM 1748 N N . SER A 1 213 ? -24.624 -12.725 -25.489 1.00 57.72 213 SER A N 1
ATOM 1749 C CA . SER A 1 213 ? -24.954 -11.487 -24.808 1.00 57.72 213 SER A CA 1
ATOM 1750 C C . SER A 1 213 ? -25.991 -10.763 -25.659 1.00 57.72 213 SER A C 1
ATOM 1752 O O . SER A 1 213 ? -25.637 -10.169 -26.678 1.00 57.72 213 SER A O 1
ATOM 1754 N N . GLU A 1 214 ? -27.263 -10.842 -25.274 1.00 51.94 214 GLU A N 1
ATOM 1755 C CA . GLU A 1 214 ? -28.284 -9.913 -25.744 1.00 51.94 214 GLU A CA 1
ATOM 1756 C C . GLU A 1 214 ? -27.788 -8.499 -25.418 1.00 51.94 214 GLU A C 1
ATOM 1758 O O . GLU A 1 214 ? -27.606 -8.138 -24.258 1.00 51.94 214 GLU A O 1
ATOM 1763 N N . THR A 1 215 ? -27.438 -7.765 -26.476 1.00 41.94 215 THR A N 1
ATOM 1764 C CA . THR A 1 215 ? -27.274 -6.308 -26.556 1.00 41.94 215 THR A CA 1
ATOM 1765 C C . THR A 1 215 ? -26.946 -5.590 -25.242 1.00 41.94 215 THR A C 1
ATOM 1767 O O . THR A 1 215 ? -27.827 -5.053 -24.572 1.00 41.94 215 THR A O 1
ATOM 1770 N N . VAL A 1 216 ? -25.654 -5.453 -24.928 1.00 44.72 216 VAL A N 1
ATOM 1771 C CA . VAL A 1 216 ? -25.207 -4.319 -24.108 1.00 44.72 216 VAL A CA 1
ATOM 1772 C C . VAL A 1 216 ? -25.316 -3.086 -24.997 1.00 44.72 216 VAL A C 1
ATOM 1774 O O . VAL A 1 216 ? -24.448 -2.836 -25.836 1.00 44.72 216 VAL A O 1
ATOM 1777 N N . THR A 1 217 ? -26.423 -2.356 -24.858 1.00 34.59 217 THR A N 1
ATOM 1778 C CA . THR A 1 217 ? -26.651 -1.062 -25.501 1.00 34.59 217 THR A CA 1
ATOM 1779 C C . THR A 1 217 ? -25.442 -0.178 -25.248 1.00 34.59 217 THR A C 1
ATOM 1781 O O . THR A 1 217 ? -25.173 0.261 -24.129 1.00 34.59 217 THR A O 1
ATOM 1784 N N . SER A 1 218 ? -24.677 0.037 -26.308 1.00 37.59 218 SER A N 1
ATOM 1785 C CA . SER A 1 218 ? -23.499 0.876 -26.311 1.00 37.59 218 SER A CA 1
ATOM 1786 C C . SER A 1 218 ? -23.961 2.308 -26.057 1.00 37.59 218 SER A C 1
ATOM 1788 O O . SER A 1 218 ? -24.417 2.992 -26.970 1.00 37.59 218 SER A O 1
ATOM 1790 N N . LYS A 1 219 ? -23.832 2.802 -24.821 1.00 31.98 219 LYS A N 1
ATOM 1791 C CA . LYS A 1 219 ? -23.624 4.239 -24.632 1.00 31.98 219 LYS A CA 1
ATOM 1792 C C . LYS A 1 219 ? -22.233 4.538 -25.178 1.00 31.98 219 LYS A C 1
ATOM 1794 O O . LYS A 1 219 ? -21.238 4.491 -24.462 1.00 31.98 219 LYS A O 1
ATOM 1799 N N . SER A 1 220 ? -22.185 4.735 -26.491 1.00 34.75 220 SER A N 1
ATOM 1800 C CA . SER A 1 220 ? -21.049 5.285 -27.210 1.00 34.75 220 SER A CA 1
ATOM 1801 C C . SER A 1 220 ? -20.844 6.715 -26.726 1.00 34.75 220 SER A C 1
ATOM 1803 O O . SER A 1 220 ? -21.371 7.658 -27.311 1.00 34.75 220 SER A O 1
ATOM 1805 N N . ASN A 1 221 ? -20.077 6.888 -25.653 1.00 32.31 221 ASN A N 1
ATOM 1806 C CA . ASN A 1 221 ? -19.336 8.127 -25.501 1.00 32.31 221 ASN A CA 1
ATOM 1807 C C . ASN A 1 221 ? -18.232 8.060 -26.555 1.00 32.31 221 ASN A C 1
ATOM 1809 O O . ASN A 1 221 ? -17.217 7.393 -26.363 1.00 32.31 221 ASN A O 1
ATOM 1813 N N . ASN A 1 222 ? -18.502 8.682 -27.705 1.00 39.19 222 ASN A N 1
ATOM 1814 C CA . ASN A 1 222 ? -17.497 9.003 -28.706 1.00 39.19 222 ASN A CA 1
ATOM 1815 C C . ASN A 1 222 ? -16.414 9.844 -28.024 1.00 39.19 222 ASN A C 1
ATOM 1817 O O . ASN A 1 222 ? -16.543 11.062 -27.935 1.00 39.19 222 ASN A O 1
ATOM 1821 N N . LEU A 1 223 ? -15.360 9.200 -27.532 1.00 36.91 223 LEU A N 1
ATOM 1822 C CA . LEU A 1 223 ? -14.074 9.855 -27.408 1.00 36.91 223 LEU A CA 1
ATOM 1823 C C . LEU A 1 223 ? -13.289 9.421 -28.637 1.00 36.91 223 LEU A C 1
ATOM 1825 O O . LEU A 1 223 ? -12.978 8.240 -28.804 1.00 36.91 223 LEU A O 1
ATOM 1829 N N . ALA A 1 224 ? -13.119 10.379 -29.544 1.00 29.55 224 ALA A N 1
ATOM 1830 C CA . ALA A 1 224 ? -12.388 10.222 -30.784 1.00 29.55 224 ALA A CA 1
ATOM 1831 C C . ALA A 1 224 ? -11.064 9.494 -30.532 1.00 29.55 224 ALA A C 1
ATOM 1833 O O . ALA A 1 224 ? -10.410 9.696 -29.509 1.00 29.55 224 ALA A O 1
ATOM 1834 N N . CYS A 1 225 ? -10.687 8.634 -31.475 1.00 30.55 225 CYS A N 1
ATOM 1835 C CA . CYS A 1 225 ? -9.350 8.078 -31.542 1.00 30.55 225 CYS A CA 1
ATOM 1836 C C . CYS A 1 225 ? -8.376 9.257 -31.607 1.00 30.55 225 CYS A C 1
ATOM 1838 O O . CYS A 1 225 ? -8.287 9.918 -32.639 1.00 30.55 225 CYS A O 1
ATOM 1840 N N . ILE A 1 226 ? -7.709 9.555 -30.494 1.00 32.38 226 ILE A N 1
ATOM 1841 C CA . ILE A 1 226 ? -6.554 10.436 -30.521 1.00 32.38 226 ILE A CA 1
ATOM 1842 C C . ILE A 1 226 ? -5.482 9.631 -31.253 1.00 32.38 226 ILE A C 1
ATOM 1844 O O . ILE A 1 226 ? -5.067 8.559 -30.803 1.00 32.38 226 ILE A O 1
ATOM 1848 N N . ASN A 1 227 ? -5.163 10.080 -32.463 1.00 35.75 227 ASN A N 1
ATOM 1849 C CA . ASN A 1 227 ? -3.982 9.639 -33.181 1.00 35.75 227 ASN A CA 1
ATOM 1850 C C . ASN A 1 227 ? -2.784 10.252 -32.452 1.00 35.75 227 ASN A C 1
ATOM 1852 O O . ASN A 1 227 ? -2.363 11.348 -32.798 1.00 35.75 227 ASN A O 1
ATOM 1856 N N . ASP A 1 228 ? -2.274 9.568 -31.433 1.00 38.62 228 ASP A N 1
ATOM 1857 C CA . ASP A 1 228 ? -0.970 9.888 -30.850 1.00 38.62 228 ASP A CA 1
ATOM 1858 C C . ASP A 1 228 ? 0.099 9.163 -31.676 1.00 38.62 228 ASP A C 1
ATOM 1860 O O . ASP A 1 228 ? 0.651 8.143 -31.260 1.00 38.62 228 ASP A O 1
ATOM 1864 N N . ASP A 1 229 ? 0.313 9.646 -32.902 1.00 39.41 229 ASP A N 1
ATOM 1865 C CA . ASP A 1 229 ? 1.439 9.232 -33.750 1.00 39.41 229 ASP A CA 1
ATOM 1866 C C . ASP A 1 229 ? 2.713 10.061 -33.466 1.00 39.41 229 ASP A C 1
ATOM 1868 O O . ASP A 1 229 ? 3.723 9.825 -34.117 1.00 39.41 229 ASP A O 1
ATOM 1872 N N . ASP A 1 230 ? 2.725 10.950 -32.460 1.00 38.78 230 ASP A N 1
ATOM 1873 C CA . ASP A 1 230 ? 3.814 11.933 -32.298 1.00 38.78 230 ASP A CA 1
ATOM 1874 C C . ASP A 1 230 ? 4.686 11.819 -31.029 1.00 38.78 230 ASP A C 1
ATOM 1876 O O . ASP A 1 230 ? 5.630 12.586 -30.899 1.00 38.78 230 ASP A O 1
ATOM 1880 N N . ASP A 1 231 ? 4.484 10.864 -30.109 1.00 43.47 231 ASP A N 1
ATOM 1881 C CA . ASP A 1 231 ? 5.213 10.897 -28.812 1.00 43.47 231 ASP A CA 1
ATOM 1882 C C . ASP A 1 231 ? 6.336 9.847 -28.655 1.00 43.47 231 ASP A C 1
ATOM 1884 O O . ASP A 1 231 ? 6.870 9.619 -27.568 1.00 43.47 231 ASP A O 1
ATOM 1888 N N . TYR A 1 232 ? 6.714 9.168 -29.746 1.00 44.16 232 TYR A N 1
ATOM 1889 C CA . TYR A 1 232 ? 7.844 8.220 -29.743 1.00 44.16 232 TYR A CA 1
ATOM 1890 C C . TYR A 1 232 ? 9.159 8.814 -30.245 1.00 44.16 232 TYR A C 1
ATOM 1892 O O . TYR A 1 232 ? 10.218 8.252 -29.946 1.00 44.16 232 TYR A O 1
ATOM 1900 N N . ASP A 1 233 ? 9.108 9.945 -30.948 1.00 41.09 233 ASP A N 1
ATOM 1901 C CA . ASP A 1 233 ? 10.320 10.659 -31.332 1.00 41.09 233 ASP A CA 1
ATOM 1902 C C . ASP A 1 233 ? 10.905 11.436 -30.147 1.00 41.09 233 ASP A C 1
ATOM 1904 O O . ASP A 1 233 ? 12.121 11.486 -30.034 1.00 41.09 233 ASP A O 1
ATOM 1908 N N . ASP A 1 234 ? 10.119 11.897 -29.169 1.00 44.81 234 ASP A N 1
ATOM 1909 C CA . ASP A 1 234 ? 10.656 12.680 -28.042 1.00 44.81 234 ASP A CA 1
ATOM 1910 C C . ASP A 1 234 ? 11.513 11.867 -27.058 1.00 44.81 234 ASP A C 1
ATOM 1912 O O . ASP A 1 234 ? 12.526 12.355 -26.559 1.00 44.81 234 ASP A O 1
ATOM 1916 N N . LEU A 1 235 ? 11.211 10.586 -26.825 1.00 40.44 235 LEU A N 1
ATOM 1917 C CA . LEU A 1 235 ? 12.015 9.748 -25.919 1.00 40.44 235 LEU A CA 1
ATOM 1918 C C . LEU A 1 235 ? 13.313 9.244 -26.577 1.00 40.44 235 LEU A C 1
ATOM 1920 O O . LEU A 1 235 ? 14.314 9.018 -25.891 1.00 40.44 235 LEU A O 1
ATOM 1924 N N . LEU A 1 236 ? 13.318 9.106 -27.909 1.00 41.62 236 LEU A N 1
ATOM 1925 C CA . LEU A 1 236 ? 14.535 8.865 -28.688 1.00 41.62 236 LEU A CA 1
ATOM 1926 C C . LEU A 1 236 ? 15.334 10.162 -28.898 1.00 41.62 236 LEU A C 1
ATOM 1928 O O . LEU A 1 236 ? 16.563 10.120 -28.866 1.00 41.62 236 LEU A O 1
ATOM 1932 N N . ASN A 1 237 ? 14.662 11.305 -29.049 1.00 40.72 237 ASN A N 1
ATOM 1933 C CA . ASN A 1 237 ? 15.281 12.619 -29.194 1.00 40.72 237 ASN A CA 1
ATOM 1934 C C . ASN A 1 237 ? 15.921 13.075 -27.887 1.00 40.72 237 ASN A C 1
ATOM 1936 O O . ASN A 1 237 ? 17.049 13.528 -27.938 1.00 40.72 237 ASN A O 1
ATOM 1940 N N . VAL A 1 238 ? 15.336 12.841 -26.709 1.00 43.88 238 VAL A N 1
ATOM 1941 C CA . VAL A 1 238 ? 16.002 13.156 -25.426 1.00 43.88 238 VAL A CA 1
ATOM 1942 C C . VAL A 1 238 ? 17.280 12.324 -25.228 1.00 43.88 238 VAL A C 1
ATOM 1944 O O . VAL A 1 238 ? 18.274 12.816 -24.692 1.00 43.88 238 VAL A O 1
ATOM 1947 N N . LEU A 1 239 ? 17.306 11.074 -25.703 1.00 36.88 239 LEU A N 1
ATOM 1948 C CA . LEU A 1 239 ? 18.515 10.240 -25.670 1.00 36.88 239 LEU A CA 1
ATOM 1949 C C . LEU A 1 239 ? 19.548 10.644 -26.738 1.00 36.88 239 LEU A C 1
ATOM 1951 O O . LEU A 1 239 ? 20.749 10.494 -26.500 1.00 36.88 239 LEU A O 1
ATOM 1955 N N . ASN A 1 240 ? 19.107 11.189 -27.875 1.00 39.50 240 ASN A N 1
ATOM 1956 C CA . ASN A 1 240 ? 19.978 11.636 -28.964 1.00 39.50 240 ASN A CA 1
ATOM 1957 C C . ASN A 1 240 ? 20.463 13.093 -28.801 1.00 39.50 240 ASN A C 1
ATOM 1959 O O . ASN A 1 240 ? 21.609 13.383 -29.139 1.00 39.50 240 ASN A O 1
ATOM 1963 N N . GLU A 1 241 ? 19.681 13.999 -28.215 1.00 40.62 241 GLU A N 1
ATOM 1964 C CA . GLU A 1 241 ? 20.037 15.405 -27.966 1.00 40.62 241 GLU A CA 1
ATOM 1965 C C . GLU A 1 241 ? 21.109 15.534 -26.882 1.00 40.62 241 GLU A C 1
ATOM 1967 O O . GLU A 1 241 ? 22.045 16.323 -27.029 1.00 40.62 241 GLU A O 1
ATOM 1972 N N . VAL A 1 242 ? 21.063 14.687 -25.847 1.00 42.88 242 VAL A N 1
ATOM 1973 C CA . VAL A 1 242 ? 22.125 14.603 -24.826 1.00 42.88 242 VAL A CA 1
ATOM 1974 C C . VAL A 1 242 ? 23.431 14.045 -25.414 1.00 42.88 242 VAL A C 1
ATOM 1976 O O . VAL A 1 242 ? 24.506 14.278 -24.866 1.00 42.88 242 VAL A O 1
ATOM 1979 N N . SER A 1 243 ? 23.366 13.347 -26.553 1.00 37.16 243 SER A N 1
ATOM 1980 C CA . SER A 1 243 ? 24.556 12.885 -27.279 1.00 37.16 243 SER A CA 1
ATOM 1981 C C . SER A 1 243 ? 25.128 13.916 -28.265 1.00 37.16 243 SER A C 1
ATOM 1983 O O . SER A 1 243 ? 26.276 13.764 -28.678 1.00 37.16 243 SER A O 1
ATOM 1985 N N . PHE A 1 244 ? 24.374 14.974 -28.602 1.00 32.12 244 PHE A N 1
ATOM 1986 C CA . PHE A 1 244 ? 24.757 15.982 -29.603 1.00 32.12 244 PHE A CA 1
ATOM 1987 C C . PHE A 1 244 ? 24.976 17.404 -29.068 1.00 32.12 244 PHE A C 1
ATOM 1989 O O . PHE A 1 244 ? 25.412 18.263 -29.830 1.00 32.12 244 PHE A O 1
ATOM 1996 N N . SER A 1 245 ? 24.756 17.665 -27.780 1.00 31.61 245 SER A N 1
ATOM 1997 C CA . SER A 1 245 ? 25.080 18.957 -27.155 1.00 31.61 245 SER A CA 1
ATOM 1998 C C . SER A 1 245 ? 26.415 18.897 -26.399 1.00 31.61 245 SER A C 1
ATOM 2000 O O . SER A 1 245 ? 26.474 18.804 -25.171 1.00 31.61 245 SER A O 1
ATOM 2002 N N . LEU A 1 246 ? 27.491 18.918 -27.196 1.00 36.09 246 LEU A N 1
ATOM 2003 C CA . LEU A 1 246 ? 28.792 19.507 -26.851 1.00 36.09 246 LEU A CA 1
ATOM 2004 C C . LEU A 1 246 ? 28.699 21.032 -26.979 1.00 36.09 246 LEU A C 1
ATOM 2006 O O . LEU A 1 246 ? 28.097 21.487 -27.977 1.00 36.09 246 LEU A O 1
#

Foldseek 3Di:
DDDPDDVVVVVPVVDPDDPVVVVVVVVVVVVVVVVVVVVVVVFFDPVVVLVVLLCLLQLVNLLDPPRDQLVSRHCCVPQHDPVCSVLLNVLSVCSNVDPCVVVDDPVCNHDSLSVLVCLLCDADPVRDRRNNVNSVSSNVVVPDDRTCVVVVVLVVVLCVVCDPVRPPDDPVRSVVSSVVSVVCVVVVHDPVRDDDDPVVVVCPDCCNPVVPPDDPPDPPPPPDPPPPPDDPVVVVCVVVVVVVDD

Secondary structure (DSSP, 8-state):
-----HHHHHHHHHS---HHHHHHHHHHHHHHHHHHHHHHHHHS-TTHHHHHGGGGGSHHHHTSTTPPPGGGSTTHHHHS-GGGHHHHHHHHHHGGGS-GGGTS-HHHHH-HHHHHHHHHT-B-TTS-BSSHHHHHHHHHHHTS--STHHHHHHHHHHHHHS-TTS----HHHHHHHHHHHHHHHHTT--GGG----HHHHHH-SHHHHT-------------------SSSHHHHHHHHHHHH--

Radius of gyration: 26.28 Å; chains: 1; bounding box: 70×46×62 Å

pLDDT: mean 78.84, std 17.08, range [29.55, 93.94]

Organism: Aphis craccivora (NCBI:txid307492)